Protein AF-A0A835H7A7-F1 (afdb_monomer)

Structure (mmCIF, N/CA/C/O backbone):
data_AF-A0A835H7A7-F1
#
_entry.id   AF-A0A835H7A7-F1
#
loop_
_atom_site.group_PDB
_atom_site.id
_atom_site.type_symbol
_atom_site.label_atom_id
_atom_site.label_alt_id
_atom_site.label_comp_id
_atom_site.label_asym_id
_atom_site.label_entity_id
_atom_site.label_seq_id
_atom_site.pdbx_PDB_ins_code
_atom_site.Cartn_x
_atom_site.Cartn_y
_atom_site.Cartn_z
_atom_site.occupancy
_atom_site.B_iso_or_equiv
_atom_site.auth_seq_id
_atom_site.auth_comp_id
_atom_site.auth_asym_id
_atom_site.auth_atom_id
_atom_site.pdbx_PDB_model_num
ATOM 1 N N . MET A 1 1 ? -94.568 -12.923 25.725 1.00 34.06 1 MET A N 1
ATOM 2 C CA . MET A 1 1 ? -93.934 -14.026 24.977 1.00 34.06 1 MET A CA 1
ATOM 3 C C . MET A 1 1 ? -93.063 -13.375 23.913 1.00 34.06 1 MET A C 1
ATOM 5 O O . MET A 1 1 ? -93.624 -12.630 23.126 1.00 34.06 1 MET A O 1
ATOM 9 N N . ALA A 1 2 ? -91.746 -13.618 23.990 1.00 35.38 2 ALA A N 1
ATOM 10 C CA . ALA A 1 2 ? -90.631 -13.080 23.183 1.00 35.38 2 ALA A CA 1
ATOM 11 C C . ALA A 1 2 ? -90.377 -11.556 23.321 1.00 35.38 2 ALA A C 1
ATOM 13 O O . ALA A 1 2 ? -91.257 -10.781 22.974 1.00 35.38 2 ALA A O 1
ATOM 14 N N . THR A 1 3 ? -89.333 -11.009 23.971 1.00 35.56 3 THR A N 1
ATOM 15 C CA . THR A 1 3 ? -87.850 -11.188 23.961 1.00 35.56 3 THR A CA 1
ATOM 16 C C . THR A 1 3 ? -87.174 -10.888 22.626 1.00 35.56 3 THR A C 1
ATOM 18 O O . THR A 1 3 ? -87.495 -11.550 21.647 1.00 35.56 3 THR A O 1
ATOM 21 N N . MET A 1 4 ? -86.239 -9.926 22.656 1.00 31.53 4 MET A N 1
ATOM 22 C CA . MET A 1 4 ? -84.965 -9.783 21.914 1.00 31.53 4 MET A CA 1
ATOM 23 C C . MET A 1 4 ? -84.511 -8.324 22.139 1.00 31.53 4 MET A C 1
ATOM 25 O O . MET A 1 4 ? -85.033 -7.418 21.498 1.00 31.53 4 MET A O 1
ATOM 29 N N . GLU A 1 5 ? -83.926 -7.995 23.293 1.00 35.41 5 GLU A N 1
ATOM 30 C CA . GLU A 1 5 ? -82.492 -8.097 23.654 1.00 35.41 5 GLU A CA 1
ATOM 31 C C . GLU A 1 5 ? -81.569 -7.271 22.747 1.00 35.41 5 GLU A C 1
ATOM 33 O O . GLU A 1 5 ? -81.420 -7.534 21.557 1.00 35.41 5 GLU A O 1
ATOM 38 N N . GLU A 1 6 ? -80.998 -6.240 23.375 1.00 35.31 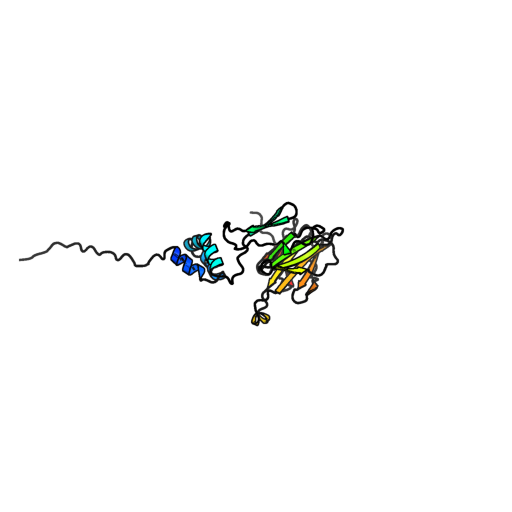6 GLU A N 1
ATOM 39 C CA . GLU A 1 6 ? -79.966 -5.334 22.887 1.00 35.31 6 GLU A CA 1
ATOM 40 C C . GLU A 1 6 ? -78.687 -6.118 22.560 1.00 35.31 6 GLU A C 1
ATOM 42 O O . GLU A 1 6 ? -78.160 -6.842 23.403 1.00 35.31 6 GLU A O 1
ATOM 47 N N . GLU A 1 7 ? -78.163 -5.956 21.343 1.00 32.59 7 GLU A N 1
ATOM 48 C CA . GLU A 1 7 ? -76.808 -6.397 21.012 1.00 32.59 7 GLU A CA 1
ATOM 49 C C . GLU A 1 7 ? -75.797 -5.501 21.738 1.00 32.59 7 GLU A C 1
ATOM 51 O O . GLU A 1 7 ? -75.520 -4.365 21.347 1.00 32.59 7 GLU A O 1
ATOM 56 N N . GLU A 1 8 ? -75.251 -6.037 22.825 1.00 31.84 8 GLU A N 1
ATOM 57 C CA . GLU A 1 8 ? -74.125 -5.476 23.554 1.00 31.84 8 GLU A CA 1
ATOM 58 C C . GLU A 1 8 ? -72.867 -5.528 22.670 1.00 31.84 8 GLU A C 1
ATOM 60 O O . GLU A 1 8 ? -72.390 -6.587 22.252 1.00 31.84 8 GLU A O 1
ATOM 65 N N . VAL A 1 9 ? -72.327 -4.349 22.357 1.00 33.59 9 VAL A N 1
ATOM 66 C CA . VAL A 1 9 ? -71.076 -4.180 21.616 1.00 33.59 9 VAL A CA 1
ATOM 67 C C . VAL A 1 9 ? -69.924 -4.696 22.477 1.00 33.59 9 VAL A C 1
ATOM 69 O O . VAL A 1 9 ? -69.386 -3.984 23.325 1.00 33.59 9 VAL A O 1
ATOM 72 N N . VAL A 1 10 ? -69.502 -5.934 22.231 1.00 35.16 10 VAL A N 1
ATOM 73 C CA . VAL A 1 10 ? -68.240 -6.452 22.760 1.00 35.16 10 VAL A CA 1
ATOM 74 C C . VAL A 1 10 ? -67.105 -5.745 22.023 1.00 35.16 10 VAL A C 1
ATOM 76 O O . VAL A 1 10 ? -66.758 -6.072 20.886 1.00 35.16 10 VAL A O 1
ATOM 79 N N . VAL A 1 11 ? -66.522 -4.742 22.679 1.00 35.12 11 VAL A N 1
ATOM 80 C CA . VAL A 1 11 ? -65.258 -4.131 22.269 1.00 35.12 11 VAL A CA 1
ATOM 81 C C . VAL A 1 11 ? -64.180 -5.204 22.378 1.00 35.12 11 VAL A C 1
ATOM 83 O O . VAL A 1 11 ? -63.608 -5.433 23.443 1.00 35.12 11 VAL A O 1
ATOM 86 N N . LEU A 1 12 ? -63.902 -5.878 21.263 1.00 34.88 12 LEU A N 1
ATOM 87 C CA . LEU A 1 12 ? -62.698 -6.680 21.117 1.00 34.88 12 LEU A CA 1
ATOM 88 C C . LEU A 1 12 ? -61.509 -5.723 21.210 1.00 34.88 12 LEU A C 1
ATOM 90 O O . LEU A 1 12 ? -61.187 -5.006 20.259 1.00 34.88 12 LEU A O 1
ATOM 94 N N . HIS A 1 13 ? -60.888 -5.693 22.390 1.00 38.09 13 HIS A N 1
ATOM 95 C CA . HIS A 1 13 ? -59.533 -5.198 22.579 1.00 38.09 13 HIS A CA 1
ATOM 96 C C . HIS A 1 13 ? -58.681 -5.890 21.512 1.00 38.09 13 HIS A C 1
ATOM 98 O O . HIS A 1 13 ? -58.440 -7.093 21.585 1.00 38.09 13 HIS A O 1
ATOM 104 N N . ARG A 1 14 ? -58.30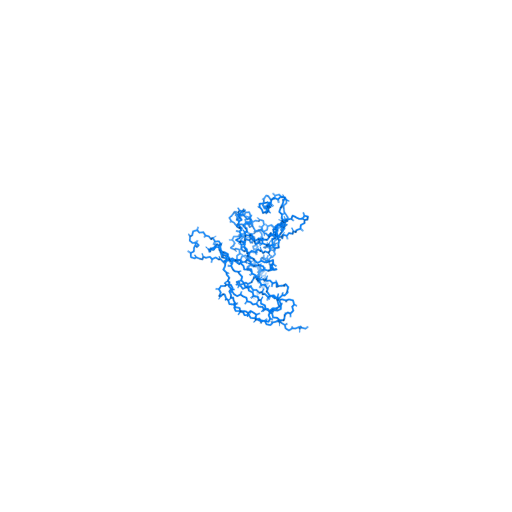0 -5.155 20.460 1.00 40.09 14 ARG A N 1
ATOM 105 C CA . ARG A 1 14 ? -57.263 -5.625 19.549 1.00 40.09 14 ARG A CA 1
ATOM 106 C C . ARG A 1 14 ? -56.021 -5.754 20.405 1.00 40.09 14 ARG A C 1
ATOM 108 O O . ARG A 1 14 ? -55.463 -4.733 20.799 1.00 40.09 14 ARG A O 1
ATOM 115 N N . ASP A 1 15 ? -55.641 -6.993 20.693 1.00 39.22 15 ASP A N 1
ATOM 116 C CA . ASP A 1 15 ? -54.300 -7.348 21.119 1.00 39.22 15 ASP A CA 1
ATOM 117 C C . ASP A 1 15 ? -53.326 -6.611 20.201 1.00 39.22 15 ASP A C 1
ATOM 119 O O . ASP A 1 15 ? -53.158 -6.940 19.024 1.00 39.22 15 ASP A O 1
ATOM 123 N N . THR A 1 16 ? -52.766 -5.521 20.721 1.00 44.31 16 THR A N 1
ATOM 124 C CA . THR A 1 16 ? -51.649 -4.811 20.120 1.00 44.31 16 THR A CA 1
ATOM 125 C C . THR A 1 16 ? -50.490 -5.784 20.095 1.00 44.31 16 THR A C 1
ATOM 127 O O . THR A 1 16 ? -49.819 -6.017 21.098 1.00 44.31 16 THR A O 1
ATOM 130 N N . ASP A 1 17 ? -50.360 -6.381 18.920 1.00 42.53 17 ASP A N 1
ATOM 131 C CA . ASP A 1 17 ? -49.329 -7.270 18.436 1.00 42.53 17 ASP A CA 1
ATOM 132 C C . ASP A 1 17 ? -47.980 -7.031 19.131 1.00 42.53 17 ASP A C 1
ATOM 134 O O . ASP A 1 17 ? -47.323 -5.995 18.982 1.00 42.53 17 ASP A O 1
ATOM 138 N N . LEU A 1 18 ? -47.584 -8.032 19.911 1.00 43.19 18 LEU A N 1
ATOM 139 C CA . LEU A 1 18 ? -46.332 -8.177 20.648 1.00 43.19 18 LEU A CA 1
ATOM 140 C C . LEU A 1 18 ? -45.114 -8.353 19.718 1.00 43.19 18 LEU A C 1
ATOM 142 O O . LEU A 1 18 ? -44.109 -8.946 20.115 1.00 43.19 18 LEU A O 1
ATOM 146 N N . THR A 1 19 ? -45.125 -7.783 18.508 1.00 47.25 19 THR A N 1
ATOM 147 C CA . THR A 1 19 ? -43.891 -7.500 17.764 1.00 47.25 19 THR A CA 1
ATOM 148 C C . THR A 1 19 ? -43.183 -6.334 18.441 1.00 47.25 19 THR A C 1
ATOM 150 O O . THR A 1 19 ? -43.191 -5.187 17.996 1.00 47.25 19 THR A O 1
ATOM 153 N N . GLN A 1 20 ? -42.618 -6.662 19.593 1.00 55.91 20 GLN A N 1
ATOM 154 C CA . GLN A 1 20 ? -41.793 -5.844 20.446 1.00 55.91 20 GLN A CA 1
ATOM 155 C C . GLN A 1 20 ? -40.730 -5.170 19.577 1.00 55.91 20 GLN A C 1
ATOM 157 O O . GLN A 1 20 ? -39.778 -5.806 19.122 1.00 55.91 20 GLN A O 1
ATOM 162 N N . PHE A 1 21 ? -40.922 -3.879 19.295 1.00 67.31 21 PHE A N 1
ATOM 163 C CA . PHE A 1 21 ? -39.909 -3.058 18.651 1.00 67.31 21 PHE A CA 1
ATOM 164 C C . PHE A 1 21 ? -38.665 -3.113 19.542 1.00 67.31 21 PHE A C 1
ATOM 166 O O . PHE A 1 21 ? -38.600 -2.450 20.575 1.00 67.31 21 PHE A O 1
ATOM 173 N N . ILE A 1 22 ? -37.681 -3.935 19.164 1.00 76.19 22 ILE A N 1
ATOM 174 C CA . ILE A 1 22 ? -36.356 -3.938 19.791 1.00 76.19 22 ILE A CA 1
ATOM 175 C C . ILE A 1 22 ? -35.881 -2.489 19.760 1.00 76.19 22 ILE A C 1
ATOM 177 O O . ILE A 1 22 ? -35.865 -1.901 18.680 1.00 76.19 22 ILE A O 1
ATOM 181 N N . CYS A 1 23 ? -35.557 -1.887 20.907 1.00 88.44 23 CYS A N 1
ATOM 182 C CA . CYS A 1 23 ? -35.111 -0.494 20.971 1.00 88.44 23 CYS A CA 1
ATOM 183 C C . CYS A 1 23 ? -33.716 -0.327 20.342 1.00 88.44 23 CYS A C 1
ATOM 185 O O . CYS A 1 23 ? -33.021 -1.308 20.060 1.00 88.44 23 CYS A O 1
ATOM 187 N N . ASP A 1 24 ? -33.298 0.913 20.087 1.00 89.69 24 ASP A N 1
ATOM 188 C CA . ASP A 1 24 ? -32.014 1.175 19.426 1.00 89.69 24 ASP A CA 1
ATOM 189 C C . ASP A 1 24 ? -30.820 0.666 20.243 1.00 89.69 24 ASP A C 1
ATOM 191 O O . ASP A 1 24 ? -29.894 0.114 19.660 1.00 89.69 24 ASP A O 1
ATOM 195 N N . GLU A 1 25 ? -30.862 0.725 21.577 1.00 88.50 25 GLU A N 1
ATOM 196 C CA . GLU A 1 25 ? -29.789 0.172 22.417 1.00 88.50 25 GLU A CA 1
ATOM 197 C C . GLU A 1 25 ? -29.626 -1.341 22.267 1.00 88.50 25 GLU A C 1
ATOM 199 O O . GLU A 1 25 ? -28.514 -1.829 22.060 1.00 88.50 25 GLU A O 1
ATOM 204 N N . LEU A 1 26 ? -30.733 -2.085 22.322 1.00 88.94 26 LEU A N 1
ATOM 205 C CA . LEU A 1 26 ? -30.712 -3.533 22.128 1.00 88.94 26 LEU A CA 1
ATOM 206 C C . LEU A 1 26 ? -30.293 -3.888 20.699 1.00 88.94 26 LEU A C 1
ATOM 208 O O . LEU A 1 26 ? -29.523 -4.822 20.490 1.00 88.94 26 LEU A O 1
ATOM 212 N N . THR A 1 27 ? -30.747 -3.106 19.717 1.00 90.94 27 THR A N 1
ATOM 213 C CA . THR A 1 27 ? -30.338 -3.267 18.318 1.00 90.94 27 THR A CA 1
ATOM 214 C C . THR A 1 27 ? -28.830 -3.066 18.168 1.00 90.94 27 THR A C 1
ATOM 216 O O . THR A 1 27 ? -28.167 -3.877 17.525 1.00 90.94 27 THR A O 1
ATOM 219 N N . MET A 1 28 ? -28.263 -2.039 18.807 1.00 90.06 28 MET A N 1
ATOM 220 C CA . MET A 1 28 ? -26.821 -1.799 18.811 1.00 90.06 28 MET A CA 1
ATOM 221 C C . MET A 1 28 ? -26.054 -2.956 19.464 1.00 90.06 28 MET A C 1
ATOM 223 O O . MET A 1 28 ? -25.085 -3.429 18.879 1.00 90.06 28 MET A O 1
ATOM 227 N N . GLU A 1 29 ? -26.492 -3.466 20.620 1.00 90.19 29 GLU A N 1
ATOM 228 C CA . GLU A 1 29 ? -25.848 -4.615 21.284 1.00 90.19 29 GLU A CA 1
ATOM 229 C C . GLU A 1 29 ? -25.844 -5.888 20.427 1.00 90.19 29 GLU A C 1
ATOM 231 O O . GLU A 1 29 ? -24.884 -6.662 20.479 1.00 90.19 29 GLU A O 1
ATOM 236 N N . ILE A 1 30 ? -26.895 -6.111 19.634 1.00 90.56 30 ILE A N 1
ATOM 237 C CA . ILE A 1 30 ? -26.954 -7.226 18.682 1.00 90.56 30 ILE A CA 1
ATOM 238 C C . ILE A 1 30 ? -25.959 -6.985 17.546 1.00 90.56 30 ILE A C 1
ATOM 240 O O . ILE A 1 30 ? -25.107 -7.833 17.287 1.00 90.56 30 ILE A O 1
ATOM 244 N N . LEU A 1 31 ? -26.036 -5.819 16.901 1.00 90.69 31 LEU A N 1
ATOM 245 C CA . LEU A 1 31 ? -25.201 -5.472 15.752 1.00 90.69 31 LEU A CA 1
ATOM 246 C C . LEU A 1 31 ? -23.702 -5.475 16.102 1.00 90.69 31 LEU A C 1
ATOM 248 O O . LEU A 1 31 ? -22.906 -5.989 15.325 1.00 90.69 31 LEU A O 1
ATOM 252 N N . ILE A 1 32 ? -23.309 -4.989 17.286 1.00 88.06 32 ILE A N 1
ATOM 253 C CA . ILE A 1 32 ? -21.909 -4.974 17.761 1.00 88.06 32 ILE A CA 1
ATOM 254 C C . ILE A 1 32 ? -21.308 -6.389 17.862 1.00 88.06 32 ILE A C 1
ATOM 256 O O . ILE A 1 32 ? -20.089 -6.550 17.791 1.00 88.06 32 ILE A O 1
ATOM 260 N N . LYS A 1 33 ? -22.139 -7.420 18.063 1.00 86.50 33 LYS A N 1
ATOM 261 C CA . LYS A 1 33 ? -21.692 -8.818 18.173 1.00 86.50 33 LYS A CA 1
ATOM 262 C C . LYS A 1 33 ? -21.545 -9.513 16.819 1.00 86.50 33 LYS A C 1
ATOM 264 O O . LYS A 1 33 ? -21.053 -10.639 16.784 1.00 86.50 33 LYS A O 1
ATOM 269 N N . LEU A 1 34 ? -21.990 -8.888 15.731 1.00 87.38 34 LEU A N 1
ATOM 270 C CA . LEU A 1 34 ? -21.892 -9.468 14.397 1.00 87.38 34 LEU A CA 1
ATOM 271 C C . LEU A 1 34 ? -20.459 -9.341 13.848 1.00 87.38 34 LEU A C 1
ATOM 273 O O . LEU A 1 34 ? -19.771 -8.365 14.156 1.00 87.38 34 LEU A O 1
ATOM 277 N N . PRO A 1 35 ? -20.007 -10.289 13.004 1.00 81.94 35 PRO A N 1
ATOM 278 C CA . PRO A 1 35 ? -18.791 -10.117 12.211 1.00 81.94 35 PRO A CA 1
ATOM 279 C C . PRO A 1 35 ? -18.850 -8.843 11.354 1.00 81.94 35 PRO A C 1
ATOM 281 O O . PRO A 1 35 ? -19.931 -8.436 10.914 1.00 81.94 35 PRO A O 1
ATOM 284 N N . MET A 1 36 ? -17.696 -8.223 11.087 1.00 78.38 36 MET A N 1
ATOM 285 C CA . MET A 1 36 ? -17.618 -6.954 10.346 1.00 78.38 36 MET A CA 1
ATOM 286 C C . MET A 1 36 ? -18.225 -7.055 8.943 1.00 78.38 36 MET A C 1
ATOM 288 O O . MET A 1 36 ? -18.882 -6.122 8.484 1.00 78.38 36 MET A O 1
ATOM 292 N N . GLU A 1 37 ? -18.063 -8.196 8.281 1.00 77.75 37 GLU A N 1
ATOM 293 C CA . GLU A 1 37 ? -18.603 -8.470 6.950 1.00 77.75 37 GLU A CA 1
ATOM 294 C C . GLU A 1 37 ? -20.139 -8.424 6.969 1.00 77.75 37 GLU A C 1
ATOM 296 O O . GLU A 1 37 ? -20.773 -7.764 6.142 1.00 77.75 37 GLU A O 1
ATOM 301 N N . VAL A 1 38 ? -20.746 -9.052 7.981 1.00 87.69 38 VAL A N 1
ATOM 302 C CA . VAL A 1 38 ? -22.203 -9.066 8.185 1.00 87.69 38 VAL A CA 1
ATOM 303 C C . VAL A 1 38 ? -22.709 -7.679 8.576 1.00 87.69 38 VAL A C 1
ATOM 305 O O . VAL A 1 38 ? -23.774 -7.250 8.124 1.00 87.69 38 VAL A O 1
ATOM 308 N N . LEU A 1 39 ? -21.940 -6.945 9.380 1.00 87.12 39 LEU A N 1
ATOM 309 C CA . LEU A 1 39 ? -22.256 -5.577 9.774 1.00 87.12 39 LEU A CA 1
ATOM 310 C C . LEU A 1 39 ? -22.316 -4.640 8.555 1.00 87.12 39 LEU A C 1
ATOM 312 O O . LEU A 1 39 ? -23.251 -3.847 8.435 1.00 87.12 39 LEU A O 1
ATOM 316 N N . ILE A 1 40 ? -21.368 -4.759 7.619 1.00 84.25 40 ILE A N 1
ATOM 317 C CA . ILE A 1 40 ? -21.353 -3.974 6.374 1.00 84.25 40 ILE A CA 1
ATOM 318 C C . ILE A 1 40 ? -22.607 -4.268 5.542 1.00 84.25 40 ILE A C 1
ATOM 320 O O . ILE A 1 40 ? -23.287 -3.332 5.118 1.00 84.25 40 ILE A O 1
ATOM 324 N N . ILE A 1 41 ? -22.964 -5.545 5.374 1.00 91.00 41 ILE A N 1
ATOM 325 C CA . ILE A 1 41 ? -24.180 -5.951 4.648 1.00 91.00 41 ILE A CA 1
ATOM 326 C C . ILE A 1 41 ? -25.442 -5.438 5.360 1.00 91.00 41 ILE A C 1
ATOM 328 O O . ILE A 1 41 ? -26.380 -4.972 4.710 1.00 91.00 41 ILE A O 1
ATOM 332 N N . SER A 1 42 ? -25.450 -5.434 6.696 1.00 90.56 42 SER A N 1
ATOM 333 C CA . SER A 1 42 ? -26.578 -4.958 7.510 1.00 90.56 42 SER A CA 1
ATOM 334 C C . SER A 1 42 ? -26.937 -3.491 7.229 1.00 90.56 42 SER A C 1
ATOM 336 O O . SER A 1 42 ? -28.111 -3.117 7.296 1.00 90.56 42 SER A O 1
ATOM 338 N N . LYS A 1 43 ? -25.958 -2.664 6.829 1.00 87.69 43 LYS A N 1
ATOM 339 C CA . LYS A 1 43 ? -26.188 -1.269 6.400 1.00 87.69 43 LYS A CA 1
ATOM 340 C C . LYS A 1 43 ? -26.994 -1.162 5.104 1.00 87.69 43 LYS A C 1
ATOM 342 O O . LYS A 1 43 ? -27.615 -0.129 4.858 1.00 87.69 43 LYS A O 1
ATOM 347 N N . CYS A 1 44 ? -26.959 -2.183 4.256 1.00 90.94 44 CYS A N 1
ATOM 348 C CA . CYS A 1 44 ? -27.630 -2.172 2.958 1.00 90.94 44 CYS A CA 1
ATOM 349 C C . CYS A 1 44 ? -29.082 -2.655 3.047 1.00 90.94 44 CYS A C 1
ATOM 351 O O . CYS A 1 44 ? -29.905 -2.247 2.233 1.00 90.94 44 CYS A O 1
ATOM 353 N N . VAL A 1 45 ? -29.409 -3.486 4.040 1.00 92.31 45 VAL A N 1
ATOM 354 C CA . VAL A 1 45 ? -30.727 -4.141 4.145 1.00 92.31 45 VAL A CA 1
ATOM 355 C C . VAL A 1 45 ? -31.731 -3.388 5.023 1.00 92.31 45 VAL A C 1
ATOM 357 O O . VAL A 1 45 ? -32.929 -3.628 4.924 1.00 92.31 45 VAL A O 1
ATOM 360 N N . SER A 1 46 ? -31.278 -2.466 5.879 1.00 91.31 46 SER A N 1
ATOM 361 C CA . SER A 1 46 ? -32.153 -1.713 6.785 1.00 91.31 46 SER A CA 1
ATOM 362 C C . SER A 1 46 ? -31.681 -0.274 6.956 1.00 91.31 46 SER A C 1
ATOM 364 O O . SER A 1 46 ? -30.546 -0.025 7.360 1.00 91.31 46 SER A O 1
ATOM 366 N N . LYS A 1 47 ? -32.579 0.693 6.717 1.00 90.75 47 LYS A N 1
ATOM 367 C CA . LYS A 1 47 ? -32.309 2.120 6.980 1.00 90.75 47 LYS A CA 1
ATOM 368 C C . LYS A 1 47 ? -31.993 2.361 8.455 1.00 90.75 47 LYS A C 1
ATOM 370 O O . LYS A 1 47 ? -31.072 3.106 8.763 1.00 90.75 47 LYS A O 1
ATOM 375 N N . ARG A 1 48 ? -32.717 1.681 9.351 1.00 92.00 48 ARG A N 1
ATOM 376 C CA . ARG A 1 48 ? -32.507 1.774 10.798 1.00 92.00 48 ARG A CA 1
ATOM 377 C C . ARG A 1 48 ? -31.124 1.262 11.191 1.00 92.00 48 ARG A C 1
ATOM 379 O O . ARG A 1 48 ? -30.403 1.956 11.896 1.00 92.00 48 ARG A O 1
ATOM 386 N N . PHE A 1 49 ? -30.717 0.097 10.682 1.00 92.06 49 PHE A N 1
ATOM 387 C CA . PHE A 1 49 ? -29.373 -0.428 10.942 1.00 92.06 49 PHE A CA 1
ATOM 388 C C . PHE A 1 49 ? -28.302 0.453 10.315 1.00 92.06 49 PHE A C 1
ATOM 390 O O . PHE A 1 49 ? -27.297 0.721 10.955 1.00 92.06 49 PHE A O 1
ATOM 397 N N . ARG A 1 50 ? -28.520 0.974 9.103 1.00 91.44 50 ARG A N 1
ATOM 398 C CA . ARG A 1 50 ? -27.599 1.927 8.481 1.00 91.44 50 ARG A CA 1
ATOM 399 C C . ARG A 1 50 ? -27.365 3.151 9.358 1.00 91.44 50 ARG A C 1
ATOM 401 O O . ARG A 1 50 ? -26.210 3.519 9.530 1.00 91.44 50 ARG A O 1
ATOM 408 N N . CYS A 1 51 ? -28.429 3.754 9.890 1.00 90.69 51 CYS A N 1
ATOM 409 C CA . CYS A 1 51 ? -28.329 4.882 10.813 1.00 90.69 51 CYS A CA 1
ATOM 410 C C . CYS A 1 51 ? -27.533 4.487 12.060 1.00 90.69 51 CYS A C 1
ATOM 412 O O . CYS A 1 51 ? -26.494 5.083 12.306 1.00 90.69 51 CYS A O 1
ATOM 414 N N . LEU A 1 52 ? -27.939 3.422 12.761 1.00 90.44 52 LEU A N 1
ATOM 415 C CA . LEU A 1 52 ? -27.273 2.978 13.992 1.00 90.44 52 LEU A CA 1
ATOM 416 C C . LEU A 1 52 ? -25.802 2.600 13.787 1.00 90.44 52 LEU A C 1
ATOM 418 O O . LEU A 1 52 ? -24.963 2.961 14.595 1.00 90.44 52 LEU A O 1
ATOM 422 N N . ILE A 1 53 ? -25.462 1.900 12.706 1.00 87.31 53 ILE A N 1
ATOM 423 C CA . ILE A 1 53 ? -24.081 1.478 12.419 1.00 87.31 53 ILE A CA 1
ATOM 424 C C . ILE A 1 53 ? -23.204 2.673 12.025 1.00 87.31 53 ILE A C 1
ATOM 426 O O . ILE A 1 53 ? -21.992 2.650 12.227 1.00 87.31 53 ILE A O 1
ATOM 430 N N . SER A 1 54 ? -23.800 3.702 11.423 1.00 82.38 54 SER A N 1
ATOM 431 C CA . SER A 1 54 ? -23.104 4.940 11.076 1.00 82.38 54 SER A CA 1
ATOM 432 C C . SER A 1 54 ? -22.951 5.904 12.259 1.00 82.38 54 SER A C 1
ATOM 434 O O . SER A 1 54 ? -22.200 6.867 12.122 1.00 82.38 54 SER A O 1
ATOM 436 N N . GLU A 1 55 ? -23.619 5.667 13.392 1.00 83.12 55 GLU A N 1
ATOM 437 C CA . GLU A 1 55 ? -23.474 6.493 14.592 1.00 83.12 55 GLU A CA 1
ATOM 438 C C . GLU A 1 55 ? -22.079 6.359 15.213 1.00 83.12 55 GLU A C 1
ATOM 440 O O . GLU A 1 55 ? -21.516 5.267 15.356 1.00 83.12 55 GLU A O 1
ATOM 445 N N . GLN A 1 56 ? -21.538 7.488 15.670 1.00 72.62 56 GLN A N 1
ATOM 446 C CA . GLN A 1 56 ? -20.211 7.548 16.287 1.00 72.62 56 GLN A CA 1
ATOM 447 C C . GLN A 1 56 ? -20.133 6.701 17.568 1.00 72.62 56 GLN A C 1
ATOM 449 O O . GLN A 1 56 ? -19.121 6.053 17.854 1.00 72.62 56 GLN A O 1
ATOM 454 N N . THR A 1 57 ? -21.224 6.677 18.334 1.00 80.81 57 THR A N 1
ATOM 455 C CA . THR A 1 57 ? -21.355 5.899 19.573 1.00 80.81 57 THR A CA 1
ATOM 456 C C . THR A 1 57 ? -21.282 4.396 19.309 1.00 80.81 57 THR A C 1
ATOM 458 O O . THR A 1 57 ? -20.629 3.670 20.060 1.00 80.81 57 THR A O 1
ATOM 461 N N . PHE A 1 58 ? -21.881 3.927 18.213 1.00 84.62 58 PHE A N 1
ATOM 462 C CA . PHE A 1 58 ? -21.830 2.532 17.798 1.00 84.62 58 PHE A CA 1
ATOM 463 C C . PHE A 1 58 ? -20.399 2.100 17.465 1.00 84.62 58 PHE A C 1
ATOM 465 O O . PHE A 1 58 ? -19.909 1.107 18.006 1.00 84.62 58 PHE A O 1
ATOM 472 N N . LEU A 1 59 ? -19.699 2.881 16.636 1.00 75.19 59 LEU A N 1
ATOM 473 C CA . LEU A 1 59 ? -18.315 2.599 16.241 1.00 75.19 59 LEU A CA 1
ATOM 474 C C . LEU A 1 59 ? -17.373 2.580 17.452 1.00 75.19 59 LEU A C 1
ATOM 476 O O . LEU A 1 59 ? -16.556 1.666 17.585 1.00 75.19 59 LEU A O 1
ATOM 480 N N . SER A 1 60 ? -17.543 3.521 18.387 1.00 74.25 60 SER A N 1
ATOM 481 C CA . SER A 1 60 ? -16.797 3.540 19.652 1.00 74.25 60 SER A CA 1
ATOM 482 C C . SER A 1 60 ? -17.008 2.257 20.470 1.00 74.25 60 SER A C 1
ATOM 484 O O . SER A 1 60 ? -16.041 1.667 20.967 1.00 74.25 60 SER A O 1
ATOM 486 N N . ARG A 1 61 ? -18.249 1.757 20.558 1.00 80.00 61 ARG A N 1
ATOM 487 C CA . ARG A 1 61 ? -18.556 0.499 21.257 1.00 80.00 61 ARG A CA 1
ATOM 488 C C . ARG A 1 61 ? -17.959 -0.723 20.553 1.00 80.00 61 ARG A C 1
ATOM 490 O O . ARG A 1 61 ? -17.432 -1.599 21.239 1.00 80.00 61 ARG A O 1
ATOM 497 N N . VAL A 1 62 ? -17.981 -0.777 19.216 1.00 78.31 62 VAL A N 1
ATOM 498 C CA . VAL A 1 62 ? -17.344 -1.861 18.438 1.00 78.31 62 VAL A CA 1
ATOM 499 C C . VAL A 1 62 ? -15.844 -1.928 18.727 1.00 78.31 62 VAL A C 1
ATOM 501 O O . VAL A 1 62 ? -15.341 -3.009 19.036 1.00 78.31 62 VAL A O 1
ATOM 504 N N . VAL A 1 63 ? -15.144 -0.790 18.683 1.00 70.94 63 VAL A N 1
ATOM 505 C CA . VAL A 1 63 ? -13.696 -0.715 18.952 1.00 70.94 63 VAL A CA 1
ATOM 506 C C . VAL A 1 63 ? -13.383 -1.092 20.403 1.00 70.94 63 VAL A C 1
ATOM 508 O O . VAL A 1 63 ? -12.500 -1.908 20.655 1.00 70.94 63 VAL A O 1
ATOM 511 N N . THR A 1 64 ? -14.141 -0.558 21.365 1.00 71.62 64 THR A N 1
ATOM 512 C CA . THR A 1 64 ? -13.908 -0.807 22.800 1.00 71.62 64 THR A CA 1
ATOM 513 C C . THR A 1 64 ? -14.140 -2.270 23.181 1.00 71.62 64 THR A C 1
ATOM 515 O O . THR A 1 64 ? -13.384 -2.848 23.967 1.00 71.62 64 THR A O 1
ATOM 518 N N . ARG A 1 65 ? -15.187 -2.890 22.622 1.00 72.00 65 ARG A N 1
ATOM 519 C CA . ARG A 1 65 ? -15.526 -4.294 22.881 1.00 72.00 65 ARG A CA 1
ATOM 520 C C . ARG A 1 65 ? -14.512 -5.235 22.245 1.00 72.00 65 ARG A C 1
ATOM 522 O O . ARG A 1 65 ? -14.091 -6.212 22.865 1.00 72.00 65 ARG A O 1
ATOM 529 N N . ASN A 1 66 ? -14.105 -4.937 21.019 1.00 64.81 66 ASN A N 1
ATOM 530 C CA . ASN A 1 66 ? -13.182 -5.766 20.271 1.00 64.81 66 ASN A CA 1
ATOM 531 C C . ASN A 1 66 ? -11.750 -5.263 20.442 1.00 64.81 66 ASN A C 1
ATOM 533 O O . ASN A 1 66 ? -11.117 -4.836 19.486 1.00 64.81 66 ASN A O 1
ATOM 537 N N . LYS A 1 67 ? -11.189 -5.425 21.647 1.00 58.56 67 LYS A N 1
ATOM 538 C CA . LYS A 1 67 ? -9.767 -5.128 21.929 1.00 58.56 67 LYS A CA 1
ATOM 539 C C . LYS A 1 67 ? -8.775 -5.894 21.036 1.00 58.56 67 LYS A C 1
ATOM 541 O O . LYS A 1 67 ? -7.592 -5.579 21.029 1.00 58.56 67 LYS A O 1
ATOM 546 N N . LYS A 1 68 ? -9.248 -6.937 20.341 1.00 53.69 68 LYS A N 1
ATOM 547 C CA . LYS A 1 68 ? -8.491 -7.729 19.361 1.00 53.69 68 LYS A CA 1
ATOM 548 C C . LYS A 1 68 ? -8.629 -7.226 17.926 1.00 53.69 68 LYS A C 1
ATOM 550 O O . LYS A 1 68 ? -7.804 -7.603 17.101 1.00 53.69 68 LYS A O 1
ATOM 555 N N . LEU A 1 69 ? -9.674 -6.455 17.606 1.00 52.12 69 LEU A N 1
ATOM 556 C CA . LEU A 1 69 ? -9.734 -5.816 16.298 1.00 52.12 69 LEU A CA 1
ATOM 557 C C . LEU A 1 69 ? -8.611 -4.785 16.280 1.00 52.12 69 LEU A C 1
ATOM 559 O O . LEU A 1 69 ? -8.525 -3.995 17.228 1.00 52.12 69 LEU A O 1
ATOM 563 N N . PRO A 1 70 ? -7.759 -4.778 15.237 1.00 54.09 70 PRO A N 1
ATOM 564 C CA . PRO A 1 70 ? -6.936 -3.626 14.975 1.00 54.09 70 PRO A CA 1
ATOM 565 C C . PRO A 1 70 ? -7.906 -2.452 14.977 1.00 54.09 70 PRO A C 1
ATOM 567 O O . PRO A 1 70 ? -8.911 -2.496 14.257 1.00 54.09 70 PRO A O 1
ATOM 570 N N . PRO A 1 71 ? -7.710 -1.471 15.852 1.00 56.09 71 PRO A N 1
ATOM 571 C CA . PRO A 1 71 ? -8.535 -0.295 15.836 1.00 56.09 71 PRO A CA 1
ATOM 572 C C . PRO A 1 71 ? -8.652 0.211 14.415 1.00 56.09 71 PRO A C 1
ATOM 574 O O . PRO A 1 71 ? -7.644 0.364 13.728 1.00 56.09 71 PRO A O 1
ATOM 577 N N . LEU A 1 72 ? -9.892 0.388 13.971 1.00 55.47 72 LEU A N 1
ATOM 578 C CA . LEU A 1 72 ? -10.184 0.881 12.640 1.00 55.47 72 LEU A CA 1
ATOM 579 C C . LEU A 1 72 ? -9.486 2.234 12.516 1.00 55.47 72 LEU A C 1
ATOM 581 O O . LEU A 1 72 ? -9.938 3.226 13.083 1.00 55.47 72 LEU A O 1
ATOM 585 N N . ILE A 1 73 ? -8.348 2.269 11.825 1.00 58.12 73 ILE A N 1
ATOM 586 C CA . ILE A 1 73 ? -7.672 3.509 11.458 1.00 58.12 73 ILE A CA 1
ATOM 587 C C . ILE A 1 73 ? -8.495 4.076 10.302 1.00 58.12 73 ILE A C 1
ATOM 589 O O . ILE A 1 73 ? -8.133 3.980 9.133 1.00 58.12 73 ILE A O 1
ATOM 593 N N . THR A 1 74 ? -9.672 4.598 10.635 1.00 65.69 74 THR A N 1
ATOM 594 C CA . THR A 1 74 ? -10.512 5.327 9.695 1.00 65.69 74 THR A CA 1
ATOM 595 C C . THR A 1 74 ? -10.093 6.776 9.787 1.00 65.69 74 THR A C 1
ATOM 597 O O . THR A 1 74 ? -10.297 7.437 10.803 1.00 65.69 74 THR A O 1
ATOM 600 N N . GLY A 1 75 ? -9.456 7.260 8.736 1.00 72.31 75 GLY A N 1
ATOM 601 C CA . GLY A 1 75 ? -8.937 8.609 8.681 1.00 72.31 75 GLY A CA 1
ATOM 602 C C . GLY A 1 75 ? -8.294 8.880 7.339 1.00 72.31 75 GLY A C 1
ATOM 603 O O . GLY A 1 75 ? -8.316 8.040 6.439 1.00 72.31 75 GLY A O 1
ATOM 604 N N . PHE A 1 76 ? -7.704 10.056 7.216 1.00 74.25 76 PHE A N 1
ATOM 605 C CA . PHE A 1 76 ? -6.954 10.429 6.031 1.00 74.25 76 PHE A CA 1
ATOM 606 C C . PHE A 1 76 ? -5.566 10.915 6.422 1.00 74.25 76 PHE A C 1
ATOM 608 O O . PHE A 1 76 ? -5.362 11.583 7.440 1.00 74.25 76 PHE A O 1
ATOM 615 N N . PHE A 1 77 ? -4.599 10.564 5.583 1.00 76.38 77 PHE A N 1
ATOM 616 C CA . PHE A 1 77 ? -3.276 11.150 5.649 1.00 76.38 77 PHE A CA 1
ATOM 617 C C . PHE A 1 77 ? -3.293 12.460 4.882 1.00 76.38 77 PHE A C 1
ATOM 619 O O . PHE A 1 77 ? -3.788 12.529 3.758 1.00 76.38 77 PHE A O 1
ATOM 626 N N . HIS A 1 78 ? -2.736 13.498 5.485 1.00 74.44 78 HIS A N 1
ATOM 627 C CA . HIS A 1 78 ? -2.499 14.749 4.792 1.00 74.44 78 HIS A CA 1
ATOM 628 C C . HIS A 1 78 ? -1.109 15.260 5.117 1.00 74.44 78 HIS A C 1
ATOM 630 O O . HIS A 1 78 ? -0.498 14.933 6.138 1.00 74.44 78 HIS A O 1
ATOM 636 N N . TYR A 1 79 ? -0.602 16.070 4.206 1.00 71.25 79 TYR A N 1
ATOM 637 C CA . TYR A 1 79 ? 0.759 16.538 4.257 1.00 71.25 79 TYR A CA 1
ATOM 638 C C . TYR A 1 79 ? 0.768 18.039 4.530 1.00 71.25 79 TYR A C 1
ATOM 640 O O . TYR A 1 79 ? 0.175 18.802 3.773 1.00 71.25 79 TYR A O 1
ATOM 648 N N . ASN A 1 80 ? 1.404 18.458 5.625 1.00 69.00 80 ASN A N 1
ATOM 649 C CA . ASN A 1 80 ? 1.555 19.873 5.971 1.00 69.00 80 ASN A CA 1
ATOM 650 C C . ASN A 1 80 ? 2.976 20.142 6.487 1.00 69.00 80 ASN A C 1
ATOM 652 O O . ASN A 1 80 ? 3.495 19.341 7.260 1.00 69.00 80 ASN A O 1
ATOM 656 N N . ASP A 1 81 ? 3.615 21.233 6.060 1.00 68.31 81 ASP A N 1
ATOM 657 C CA . ASP A 1 81 ? 4.948 21.670 6.524 1.00 68.31 81 ASP A CA 1
ATOM 658 C C . ASP A 1 81 ? 6.024 20.575 6.550 1.00 68.31 81 ASP A C 1
ATOM 660 O O . ASP A 1 81 ? 6.810 20.426 7.488 1.00 68.31 81 ASP A O 1
ATOM 664 N N . ARG A 1 82 ? 6.050 19.768 5.492 1.00 66.44 82 ARG A N 1
ATOM 665 C CA . ARG A 1 82 ? 6.927 18.602 5.346 1.00 66.44 82 ARG A CA 1
ATOM 666 C C . ARG A 1 82 ? 6.714 17.465 6.359 1.00 66.44 82 ARG A C 1
ATOM 668 O O . ARG A 1 82 ? 7.592 16.624 6.558 1.00 66.44 82 ARG A O 1
ATOM 675 N N . LYS A 1 83 ? 5.556 17.441 7.013 1.00 67.69 83 LYS A N 1
ATOM 676 C CA . LYS A 1 83 ? 5.156 16.419 7.977 1.00 67.69 83 LYS A CA 1
ATOM 677 C C . LYS A 1 83 ? 3.939 15.672 7.453 1.00 67.69 83 LYS A C 1
ATOM 679 O O . LYS A 1 83 ? 2.930 16.268 7.079 1.00 67.69 83 LYS A O 1
ATOM 684 N N . LEU A 1 84 ? 4.047 14.349 7.475 1.00 73.69 84 LEU A N 1
ATOM 685 C CA . LEU A 1 84 ? 2.914 13.455 7.313 1.00 73.69 84 LEU A CA 1
ATOM 686 C C . LEU A 1 84 ? 2.082 13.493 8.598 1.00 73.69 84 LEU A C 1
ATOM 688 O O . LEU A 1 84 ? 2.595 13.186 9.679 1.00 73.69 84 LEU A O 1
ATOM 692 N N . ASN A 1 85 ? 0.821 13.883 8.465 1.00 72.81 85 ASN A N 1
ATOM 693 C CA . ASN A 1 85 ? -0.149 13.924 9.548 1.00 72.81 85 ASN A CA 1
ATOM 694 C C . ASN A 1 85 ? -1.268 12.927 9.255 1.00 72.81 85 ASN A C 1
ATOM 696 O O . ASN A 1 85 ? -1.638 12.711 8.099 1.00 72.81 85 ASN A O 1
ATOM 700 N N . PHE A 1 86 ? -1.808 12.331 10.311 1.00 75.69 86 PHE A N 1
ATOM 701 C CA . PHE A 1 86 ? -2.981 11.476 10.239 1.00 75.69 86 PHE A CA 1
ATOM 702 C C . PHE A 1 86 ? -4.128 12.162 10.967 1.00 75.69 86 PHE A C 1
ATOM 704 O O . PHE A 1 86 ? -4.005 12.488 12.149 1.00 75.69 86 PHE A O 1
ATOM 711 N N . HIS A 1 87 ? -5.230 12.367 10.259 1.00 72.69 87 HIS A N 1
ATOM 712 C CA . HIS A 1 87 ? -6.461 12.862 10.843 1.00 72.69 87 HIS A CA 1
ATOM 713 C C . HIS A 1 87 ? -7.441 11.699 10.974 1.00 72.69 87 HIS A C 1
ATOM 715 O O . HIS A 1 87 ? -7.886 11.138 9.971 1.00 72.69 87 HIS A O 1
ATOM 721 N N . THR A 1 88 ? -7.783 11.344 12.210 1.00 70.19 88 THR A N 1
ATOM 722 C CA . THR A 1 88 ? -8.802 10.328 12.492 1.00 70.19 88 THR A CA 1
ATOM 723 C C . THR A 1 88 ? -10.195 10.868 12.168 1.00 70.19 88 THR A C 1
ATOM 725 O O . THR A 1 88 ? -10.492 12.038 12.397 1.00 70.19 88 THR A O 1
ATOM 728 N N . CYS A 1 89 ? -11.072 10.028 11.626 1.00 65.12 89 CYS A N 1
ATOM 729 C CA . CYS A 1 89 ? -12.487 10.359 11.447 1.00 65.12 89 CYS A CA 1
ATOM 730 C C . CYS A 1 89 ? -13.276 10.297 12.765 1.00 65.12 89 CYS A C 1
ATOM 732 O O . CYS A 1 89 ? -14.475 10.563 12.753 1.00 65.12 89 CYS A O 1
ATOM 734 N N . PHE A 1 90 ? -12.629 9.946 13.880 1.00 63.34 90 PHE A N 1
ATOM 735 C CA . PHE A 1 90 ? -13.254 9.827 15.190 1.00 63.34 90 PHE A CA 1
ATOM 736 C C . PHE A 1 90 ? -12.891 11.022 16.081 1.00 63.34 90 PHE A C 1
ATOM 738 O O . PHE A 1 90 ? -11.757 11.104 16.556 1.00 63.34 90 PHE A O 1
ATOM 745 N N . PRO A 1 91 ? -13.833 11.948 16.323 1.00 47.91 91 PRO A N 1
ATOM 746 C CA . PRO A 1 91 ? -13.638 13.055 17.239 1.00 47.91 91 PRO A CA 1
ATOM 747 C C . PRO A 1 91 ? -13.956 12.567 18.653 1.00 47.91 91 PRO A C 1
ATOM 749 O O . PRO A 1 91 ? -15.111 12.554 19.051 1.00 47.91 91 PRO A O 1
ATOM 752 N N . ASN A 1 92 ? -12.960 12.113 19.404 1.00 50.09 92 ASN A N 1
ATOM 753 C CA . ASN A 1 92 ? -13.048 12.129 20.863 1.00 50.09 92 ASN A CA 1
ATOM 754 C C . ASN A 1 92 ? -11.648 12.360 21.429 1.00 50.09 92 ASN A C 1
ATOM 756 O O . ASN A 1 92 ? -10.767 11.518 21.275 1.00 50.09 92 ASN A O 1
ATOM 760 N N . ASP A 1 93 ? -11.479 13.510 22.084 1.00 48.12 93 ASP A N 1
ATOM 761 C CA . ASP A 1 93 ? -10.237 13.942 22.738 1.00 48.12 93 ASP A CA 1
ATOM 762 C C . ASP A 1 93 ? -9.833 13.047 23.926 1.00 48.12 93 ASP A C 1
ATOM 764 O O . ASP A 1 93 ? -8.667 13.032 24.306 1.00 48.12 93 ASP A O 1
ATOM 768 N N . ASP A 1 94 ? -10.771 12.268 24.478 1.00 46.00 94 ASP A N 1
ATOM 769 C CA . ASP A 1 94 ? -10.582 11.514 25.729 1.00 46.00 94 ASP A CA 1
ATOM 770 C C . ASP A 1 94 ? -10.350 10.012 25.556 1.00 46.00 94 ASP A C 1
ATOM 772 O O . ASP A 1 94 ? -10.116 9.290 26.527 1.00 46.00 94 ASP A O 1
ATOM 776 N N . THR A 1 95 ? -10.398 9.500 24.328 1.00 47.94 95 THR A N 1
ATOM 777 C CA . THR A 1 95 ? -9.947 8.134 24.100 1.00 47.94 95 THR A CA 1
ATOM 778 C C . THR A 1 95 ? -8.497 8.169 23.649 1.00 47.94 95 THR A C 1
ATOM 780 O O . THR A 1 95 ? -8.216 8.484 22.497 1.00 47.94 95 THR A O 1
ATOM 783 N N . ASP A 1 96 ? -7.597 7.670 24.503 1.00 47.09 96 ASP A N 1
ATOM 784 C CA . ASP A 1 96 ? -6.268 7.138 24.132 1.00 47.09 96 ASP A CA 1
ATOM 785 C C . ASP A 1 96 ? -6.326 6.112 22.975 1.00 47.09 96 ASP A C 1
ATOM 787 O O . ASP A 1 96 ? -5.302 5.610 22.502 1.00 47.09 96 ASP A O 1
ATOM 791 N N . ALA A 1 97 ? -7.532 5.796 22.492 1.00 45.31 97 ALA A N 1
ATOM 792 C CA . ALA A 1 97 ? -7.801 5.192 21.211 1.00 45.31 97 ALA A CA 1
ATOM 793 C C . ALA A 1 97 ? -7.225 6.040 20.053 1.00 45.31 97 ALA A C 1
ATOM 795 O O . ALA A 1 97 ? -7.918 6.745 19.326 1.00 45.31 97 ALA A O 1
ATOM 796 N N . LEU A 1 98 ? -5.933 5.815 19.824 1.00 52.78 98 LEU A N 1
ATOM 797 C CA . LEU A 1 98 ? -5.282 5.813 18.518 1.00 52.78 98 LEU A CA 1
ATOM 798 C C . LEU A 1 98 ? -5.015 7.160 17.885 1.00 52.78 98 LEU A C 1
ATOM 800 O O . LEU A 1 98 ? -5.409 7.459 16.757 1.00 52.78 98 LEU A O 1
ATOM 804 N N . LYS A 1 99 ? -4.085 7.865 18.518 1.00 54.00 99 LYS A N 1
ATOM 805 C CA . LYS A 1 99 ? -3.064 8.538 17.720 1.00 54.00 99 LYS A CA 1
ATOM 806 C C . LYS A 1 99 ? -2.309 7.462 16.936 1.00 54.00 99 LYS A C 1
ATOM 808 O O . LYS A 1 99 ? -1.469 6.758 17.495 1.00 54.00 99 LYS A O 1
ATOM 813 N N . CYS A 1 100 ? -2.627 7.312 15.649 1.00 57.00 100 CYS A N 1
ATOM 814 C CA . CYS A 1 100 ? -1.761 6.616 14.702 1.00 57.00 10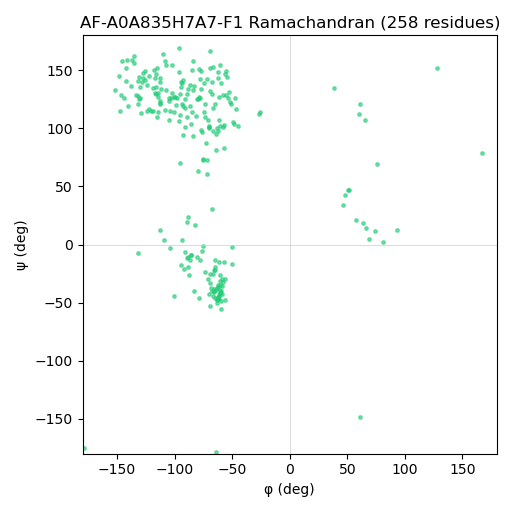0 CYS A CA 1
ATOM 815 C C . CYS A 1 100 ? -0.468 7.433 14.590 1.00 57.00 100 CYS A C 1
ATOM 817 O O . CYS A 1 100 ? -0.317 8.292 13.721 1.00 57.00 100 CYS A O 1
ATOM 819 N N . ASP A 1 101 ? 0.432 7.236 15.550 1.00 63.12 101 ASP A N 1
ATOM 820 C CA . ASP A 1 101 ? 1.697 7.939 15.591 1.00 63.12 101 ASP A CA 1
ATOM 821 C C . ASP A 1 101 ? 2.637 7.326 14.557 1.00 63.12 101 ASP A C 1
ATOM 823 O O . ASP A 1 101 ? 3.288 6.315 14.807 1.00 63.12 101 ASP A O 1
ATOM 827 N N . LEU A 1 102 ? 2.697 7.957 13.387 1.00 67.12 102 LEU A N 1
ATOM 828 C CA . LEU A 1 102 ? 3.639 7.628 12.321 1.00 67.12 102 LEU A CA 1
ATOM 829 C C . LEU A 1 102 ? 5.024 8.257 12.539 1.00 67.12 102 LEU A C 1
ATOM 831 O O . LEU A 1 102 ? 5.820 8.341 11.603 1.00 67.12 102 LEU A O 1
ATOM 835 N N . SER A 1 103 ? 5.347 8.715 13.755 1.00 67.75 103 SER A N 1
ATOM 836 C CA . SER A 1 103 ? 6.690 9.210 14.073 1.00 67.75 103 SER A CA 1
ATOM 837 C C . SER A 1 103 ? 7.780 8.176 13.783 1.00 67.75 103 SER A C 1
ATOM 839 O O . SER A 1 103 ? 8.869 8.570 13.382 1.00 67.75 103 SER A O 1
ATOM 841 N N . PHE A 1 104 ? 7.480 6.876 13.876 1.00 71.69 104 PHE A N 1
ATOM 842 C CA . PHE A 1 104 ? 8.417 5.799 13.537 1.00 71.69 104 PHE A CA 1
ATOM 843 C C . PHE A 1 104 ? 8.794 5.762 12.043 1.00 71.69 104 PHE A C 1
ATOM 845 O O . PHE A 1 104 ? 9.860 5.262 11.699 1.00 71.69 104 PHE A O 1
ATOM 852 N N . LEU A 1 105 ? 7.972 6.333 11.149 1.00 68.31 105 LEU A N 1
ATOM 853 C CA . LEU A 1 105 ? 8.318 6.513 9.731 1.00 68.31 105 LEU A CA 1
ATOM 854 C C . LEU A 1 105 ? 9.261 7.701 9.497 1.00 68.31 105 LEU A C 1
ATOM 856 O O . LEU A 1 105 ? 9.820 7.849 8.404 1.00 68.31 105 LEU A O 1
ATOM 860 N N . ARG A 1 106 ? 9.444 8.571 10.499 1.00 62.50 106 ARG A N 1
ATOM 861 C CA . ARG A 1 106 ? 10.347 9.720 10.413 1.00 62.50 106 ARG A CA 1
ATOM 862 C C . ARG A 1 106 ? 11.780 9.232 10.575 1.00 62.50 106 ARG A C 1
ATOM 864 O O . ARG A 1 106 ? 12.282 9.086 11.683 1.00 62.50 106 ARG A O 1
ATOM 871 N N . CYS A 1 107 ? 12.478 9.048 9.464 1.00 48.38 107 CYS A N 1
ATOM 872 C CA . CYS A 1 107 ? 13.930 8.964 9.505 1.00 48.38 107 CYS A CA 1
ATOM 873 C C . CYS A 1 107 ? 14.501 10.379 9.424 1.00 48.38 107 CYS A C 1
ATOM 875 O O . CYS A 1 107 ? 14.259 11.056 8.435 1.00 48.38 107 CYS A O 1
ATOM 877 N N . ASN A 1 108 ? 15.234 10.783 10.466 1.00 49.66 108 ASN A N 1
ATOM 878 C CA . ASN A 1 108 ? 16.218 11.871 10.562 1.00 49.66 108 ASN A CA 1
ATOM 879 C C . ASN A 1 108 ? 15.939 13.197 9.815 1.00 49.66 108 ASN A C 1
ATOM 881 O O . ASN A 1 108 ? 15.713 13.242 8.612 1.00 49.66 108 ASN A O 1
ATOM 885 N N . SER A 1 109 ? 16.148 14.327 10.501 1.00 52.12 109 SER A N 1
ATOM 886 C CA . SER A 1 109 ? 16.047 15.705 9.963 1.00 52.12 109 SER A CA 1
ATOM 887 C C . SER A 1 109 ? 16.812 15.964 8.650 1.00 52.12 109 SER A C 1
ATOM 889 O O . SER A 1 109 ? 16.534 16.930 7.940 1.00 52.12 109 SER A O 1
ATOM 891 N N . ASN A 1 110 ? 17.747 15.081 8.295 1.00 56.72 110 ASN A N 1
ATOM 892 C CA . ASN A 1 110 ? 18.550 15.148 7.086 1.00 56.72 110 ASN A CA 1
ATOM 893 C C . ASN A 1 110 ? 17.997 14.362 5.884 1.00 56.72 110 ASN A C 1
ATOM 895 O O . ASN A 1 110 ? 18.669 14.376 4.857 1.00 56.72 110 ASN A O 1
ATOM 899 N N . GLN A 1 111 ? 16.819 13.736 5.928 1.00 65.00 111 GLN A N 1
ATOM 900 C CA . GLN A 1 111 ? 16.249 12.993 4.787 1.00 65.00 111 GLN A CA 1
ATOM 901 C C . GLN A 1 111 ? 15.025 13.691 4.170 1.00 65.00 111 GLN A C 1
ATOM 903 O O . GLN A 1 111 ? 14.477 14.624 4.756 1.00 65.00 111 GLN A O 1
ATOM 908 N N . HIS A 1 112 ? 14.636 13.297 2.948 1.00 71.50 112 HIS A N 1
ATOM 909 C CA . HIS A 1 112 ? 13.351 13.733 2.400 1.00 71.50 112 HIS A CA 1
ATOM 910 C C . HIS A 1 112 ? 12.210 13.121 3.214 1.00 71.50 112 HIS A C 1
ATOM 912 O O . HIS A 1 112 ? 12.353 12.038 3.791 1.00 71.50 112 HIS A O 1
ATOM 918 N N . PRO A 1 113 ? 11.069 13.807 3.245 1.00 74.88 113 PRO A N 1
ATOM 919 C CA . PRO A 1 113 ? 9.873 13.280 3.870 1.00 74.88 113 PRO A CA 1
ATOM 920 C C . PRO A 1 113 ? 9.375 11.980 3.236 1.00 74.88 113 PRO A C 1
ATOM 922 O O . PRO A 1 113 ? 9.600 11.708 2.057 1.00 74.88 113 PRO A O 1
ATOM 925 N N . VAL A 1 114 ? 8.657 11.204 4.044 1.00 80.62 114 VAL A N 1
ATOM 926 C CA . VAL A 1 114 ? 7.940 10.005 3.609 1.00 80.62 114 VAL A CA 1
ATOM 927 C C . VAL A 1 114 ? 6.532 10.387 3.165 1.00 80.62 114 VAL A C 1
ATOM 929 O O . VAL A 1 114 ? 5.800 11.028 3.921 1.00 80.62 114 VAL A O 1
ATOM 932 N N . ASN A 1 115 ? 6.150 9.943 1.971 1.00 81.38 115 ASN A N 1
ATOM 933 C CA . ASN A 1 115 ? 4.813 10.101 1.410 1.00 81.38 115 ASN A CA 1
ATOM 934 C C . ASN A 1 115 ? 4.084 8.757 1.422 1.00 81.38 115 ASN A C 1
ATOM 936 O O . ASN A 1 115 ? 4.647 7.758 0.985 1.00 81.38 115 ASN A O 1
ATOM 940 N N . VAL A 1 116 ? 2.830 8.730 1.874 1.00 84.75 116 VAL A N 1
ATOM 941 C CA . VAL A 1 116 ? 1.967 7.544 1.751 1.00 84.75 116 VAL A CA 1
ATOM 942 C C . VAL A 1 116 ? 1.387 7.518 0.339 1.00 84.75 116 VAL A C 1
ATOM 944 O O . VAL A 1 116 ? 0.791 8.500 -0.096 1.00 84.75 116 VAL A O 1
ATOM 947 N N . ILE A 1 117 ? 1.581 6.410 -0.372 1.00 85.00 117 ILE A N 1
ATOM 948 C CA . ILE A 1 117 ? 1.119 6.204 -1.753 1.00 85.00 117 ILE A CA 1
ATOM 949 C C . ILE A 1 117 ? -0.152 5.362 -1.781 1.00 85.00 117 ILE A C 1
ATOM 951 O O . ILE A 1 117 ? -1.081 5.680 -2.517 1.00 85.00 117 ILE A O 1
ATOM 955 N N . ALA A 1 118 ? -0.192 4.288 -0.994 1.00 86.44 118 ALA A N 1
ATOM 956 C CA . ALA A 1 118 ? -1.321 3.369 -0.966 1.00 86.44 118 ALA A CA 1
ATOM 957 C C . ALA A 1 118 ? -1.538 2.806 0.441 1.00 86.44 118 ALA A C 1
ATOM 959 O O . ALA A 1 118 ? -0.623 2.785 1.266 1.00 86.44 118 ALA A O 1
ATOM 960 N N . SER A 1 119 ? -2.759 2.344 0.690 1.00 86.31 119 SER A N 1
ATOM 961 C CA . SER A 1 119 ? -3.164 1.626 1.896 1.00 86.31 119 SER A CA 1
ATOM 962 C C . SER A 1 119 ? -3.974 0.410 1.467 1.00 86.31 119 SER A C 1
ATOM 964 O O . SER A 1 119 ? -4.900 0.556 0.669 1.00 86.31 119 SER A O 1
ATOM 966 N N . GLU A 1 120 ? -3.617 -0.772 1.953 1.00 85.62 120 GLU A N 1
ATOM 967 C CA . GLU A 1 120 ? -4.263 -2.033 1.582 1.00 85.62 120 GLU A CA 1
ATOM 968 C C . GLU A 1 120 ? -4.136 -3.019 2.756 1.00 85.62 120 GLU A C 1
ATOM 970 O O . GLU A 1 120 ? -3.070 -3.110 3.360 1.00 85.62 120 GLU A O 1
ATOM 975 N N . SER A 1 121 ? -5.230 -3.696 3.133 1.00 82.75 121 SER A N 1
ATOM 976 C CA . SER A 1 121 ? -5.275 -4.690 4.226 1.00 82.75 121 SER A CA 1
ATOM 977 C C . SER A 1 121 ? -4.582 -4.270 5.535 1.00 82.75 121 SER A C 1
ATOM 979 O O . SER A 1 121 ? -4.021 -5.083 6.264 1.00 82.75 121 SER A O 1
ATOM 981 N N . GLY A 1 122 ? -4.625 -2.974 5.863 1.00 81.12 122 GLY A N 1
ATOM 982 C CA . GLY A 1 122 ? -3.997 -2.418 7.067 1.00 81.12 122 GLY A CA 1
ATOM 983 C C . GLY A 1 122 ? -2.490 -2.157 6.954 1.00 81.12 122 GLY A C 1
ATOM 984 O O . GLY A 1 122 ? -1.894 -1.689 7.922 1.00 81.12 122 GLY A O 1
ATOM 985 N N . LEU A 1 123 ? -1.877 -2.406 5.797 1.00 87.94 123 LEU A N 1
ATOM 986 C CA . LEU A 1 123 ? -0.515 -2.004 5.456 1.00 87.94 123 LEU A CA 1
ATOM 987 C C . LEU A 1 123 ? -0.525 -0.687 4.672 1.00 87.94 123 LEU A C 1
ATOM 989 O O . LEU A 1 123 ? -1.443 -0.403 3.905 1.00 87.94 123 LEU A O 1
ATOM 993 N N . LEU A 1 124 ? 0.528 0.112 4.839 1.00 88.56 124 LEU A N 1
ATOM 994 C CA . LEU A 1 124 ? 0.764 1.319 4.050 1.00 88.56 124 LEU A CA 1
ATOM 995 C C . LEU A 1 124 ? 1.981 1.114 3.154 1.00 88.56 124 LEU A C 1
ATOM 997 O O . LEU A 1 124 ? 3.040 0.697 3.627 1.00 88.56 124 LEU A O 1
ATOM 1001 N N . LEU A 1 125 ? 1.851 1.487 1.884 1.00 90.56 125 LEU A N 1
ATOM 1002 C CA . LEU A 1 125 ? 2.979 1.673 0.983 1.00 90.56 125 LEU A CA 1
ATOM 1003 C C . LEU A 1 125 ? 3.383 3.138 1.007 1.00 90.56 125 LEU A C 1
ATOM 1005 O O . LEU A 1 125 ? 2.602 4.026 0.661 1.00 90.56 125 LEU A O 1
ATOM 1009 N N . CYS A 1 126 ? 4.625 3.372 1.387 1.00 87.81 126 CYS A N 1
ATOM 1010 C CA . CYS A 1 126 ? 5.225 4.682 1.465 1.00 87.81 126 CYS A CA 1
ATOM 1011 C C . CYS A 1 126 ? 6.368 4.820 0.457 1.00 87.81 126 CYS A C 1
ATOM 1013 O O . CYS A 1 126 ? 7.046 3.845 0.137 1.00 87.81 126 CYS A O 1
ATOM 1015 N N . ALA A 1 127 ? 6.622 6.044 0.007 1.00 85.06 127 ALA A N 1
ATOM 1016 C CA . ALA A 1 127 ? 7.791 6.405 -0.778 1.00 85.06 127 ALA A CA 1
ATOM 1017 C C . ALA A 1 127 ? 8.602 7.498 -0.100 1.00 85.06 127 ALA A C 1
ATOM 1019 O O . ALA A 1 127 ? 8.061 8.429 0.502 1.00 85.06 127 ALA A O 1
ATOM 1020 N N . ARG A 1 128 ? 9.916 7.407 -0.271 1.00 81.81 128 ARG A N 1
ATOM 1021 C CA . ARG A 1 128 ? 10.876 8.423 0.132 1.00 81.81 128 ARG A CA 1
ATOM 1022 C C . ARG A 1 128 ? 11.829 8.699 -1.019 1.00 81.81 128 ARG A C 1
ATOM 1024 O O . ARG A 1 128 ? 12.458 7.788 -1.546 1.00 81.81 128 ARG A O 1
ATOM 1031 N N . GLU A 1 129 ? 11.973 9.965 -1.372 1.00 78.75 129 GLU A N 1
ATOM 1032 C CA . GLU A 1 129 ? 13.006 10.403 -2.308 1.00 78.75 129 GLU A CA 1
ATOM 1033 C C . GLU A 1 129 ? 14.378 10.401 -1.615 1.00 78.75 129 GLU A C 1
ATOM 1035 O O . GLU A 1 129 ? 14.513 10.796 -0.454 1.00 78.75 129 GLU A O 1
ATOM 1040 N N . LYS A 1 130 ? 15.434 9.949 -2.288 1.00 73.81 130 LYS A N 1
ATOM 1041 C CA . LYS A 1 130 ? 16.784 10.004 -1.714 1.00 73.81 130 LYS A CA 1
ATOM 1042 C C . LYS A 1 130 ? 17.480 11.306 -2.104 1.00 73.81 130 LYS A C 1
ATOM 1044 O O . LYS A 1 130 ? 17.635 11.600 -3.285 1.00 73.81 130 LYS A O 1
ATOM 1049 N N . LYS A 1 131 ? 17.955 12.057 -1.098 1.00 71.69 131 LYS A N 1
ATOM 1050 C CA . LYS A 1 131 ? 18.627 13.355 -1.297 1.00 71.69 131 LYS A CA 1
ATOM 1051 C C . LYS A 1 131 ? 19.766 13.234 -2.304 1.00 71.69 131 LYS A C 1
ATOM 1053 O O . LYS A 1 131 ? 20.623 12.366 -2.159 1.00 71.69 131 LYS A O 1
ATOM 1058 N N . GLY A 1 132 ? 19.790 14.148 -3.273 1.00 69.25 132 GLY A N 1
ATOM 1059 C CA . GLY A 1 132 ? 20.840 14.217 -4.291 1.00 69.25 132 GLY A CA 1
ATOM 1060 C C . GLY A 1 132 ? 20.752 13.131 -5.367 1.00 69.25 132 GLY A C 1
ATOM 1061 O O . GLY A 1 132 ? 21.701 12.963 -6.125 1.00 69.25 132 GLY A O 1
ATOM 1062 N N . THR A 1 133 ? 19.642 12.392 -5.440 1.00 71.62 133 THR A N 1
ATOM 1063 C CA . THR A 1 133 ? 19.378 11.392 -6.483 1.00 71.62 133 THR A CA 1
ATOM 1064 C C . THR A 1 133 ? 17.937 11.519 -6.971 1.00 71.62 133 THR A C 1
ATOM 1066 O O . THR A 1 133 ? 17.087 11.981 -6.220 1.00 71.62 133 THR A O 1
ATOM 1069 N N . ASN A 1 134 ? 17.637 11.022 -8.172 1.00 69.25 134 ASN A N 1
ATOM 1070 C CA . ASN A 1 134 ? 16.255 10.892 -8.655 1.00 69.25 134 ASN A CA 1
ATOM 1071 C C . ASN A 1 134 ? 15.626 9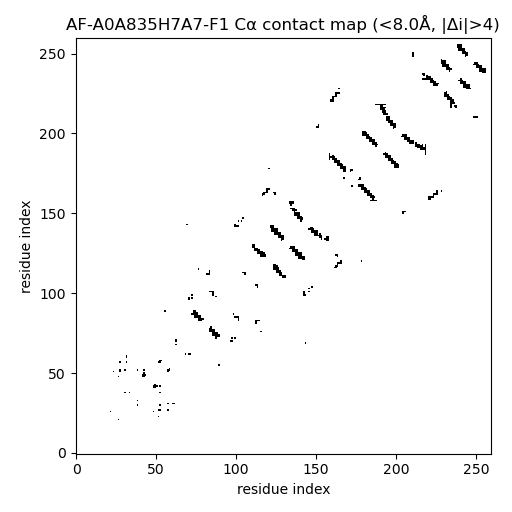.536 -8.263 1.00 69.25 134 ASN A C 1
ATOM 1073 O O . ASN A 1 134 ? 14.678 9.086 -8.897 1.00 69.25 134 ASN A O 1
ATOM 1077 N N . CYS A 1 135 ? 16.166 8.839 -7.260 1.00 75.44 135 CYS A N 1
ATOM 1078 C CA . CYS A 1 135 ? 15.707 7.501 -6.890 1.00 75.44 135 CYS A CA 1
ATOM 1079 C C . CYS A 1 135 ? 14.643 7.558 -5.784 1.00 75.44 135 CYS A C 1
ATOM 1081 O O . CYS A 1 135 ? 14.781 8.299 -4.804 1.00 75.44 135 CYS A O 1
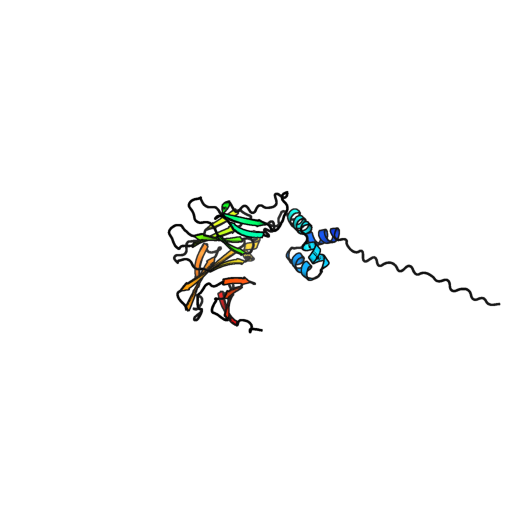ATOM 1083 N N . ILE A 1 136 ? 13.612 6.720 -5.919 1.00 79.94 136 ILE A N 1
ATOM 1084 C CA . ILE A 1 136 ? 12.559 6.529 -4.915 1.00 79.94 136 ILE A CA 1
ATOM 1085 C C . ILE A 1 136 ? 12.825 5.229 -4.154 1.00 79.94 136 ILE A C 1
ATOM 1087 O O . ILE A 1 136 ? 13.023 4.174 -4.752 1.00 79.94 136 ILE A O 1
ATOM 1091 N N . HIS A 1 137 ? 12.797 5.307 -2.827 1.00 84.69 137 HIS A N 1
ATOM 1092 C CA . HIS A 1 137 ? 12.794 4.153 -1.938 1.00 84.69 137 HIS A CA 1
ATOM 1093 C C . HIS A 1 137 ? 11.373 3.871 -1.466 1.00 84.69 137 HIS A C 1
ATOM 1095 O O . HIS A 1 137 ? 10.710 4.758 -0.924 1.00 84.69 137 HIS A O 1
ATOM 1101 N N . TYR A 1 138 ? 10.928 2.632 -1.649 1.00 88.69 138 TYR A N 1
ATOM 1102 C CA . TYR A 1 138 ? 9.633 2.168 -1.172 1.00 88.69 138 TYR A CA 1
ATOM 1103 C C . TYR A 1 138 ? 9.766 1.503 0.195 1.00 88.69 138 TYR A C 1
ATOM 1105 O O . TYR A 1 138 ? 10.714 0.761 0.454 1.00 88.69 138 TYR A O 1
ATOM 1113 N N . ILE A 1 139 ? 8.802 1.779 1.064 1.00 89.19 139 ILE A N 1
ATOM 1114 C CA . ILE A 1 139 ? 8.721 1.236 2.417 1.00 89.19 139 ILE A CA 1
ATOM 1115 C C . ILE A 1 139 ? 7.308 0.700 2.592 1.00 89.19 139 ILE A C 1
ATOM 1117 O O . ILE A 1 139 ? 6.345 1.443 2.404 1.00 89.19 139 ILE A O 1
ATOM 1121 N N . VAL A 1 140 ? 7.176 -0.566 2.967 1.00 91.50 140 VAL A N 1
ATOM 1122 C CA . VAL A 1 140 ? 5.894 -1.122 3.407 1.00 91.50 140 VAL A CA 1
ATOM 1123 C C . VAL A 1 140 ? 5.888 -1.101 4.923 1.00 91.50 140 VAL A C 1
ATOM 1125 O O . VAL A 1 140 ? 6.822 -1.590 5.554 1.00 91.50 140 VAL A O 1
ATOM 1128 N N . CYS A 1 141 ? 4.868 -0.507 5.528 1.00 87.81 141 CYS A N 1
ATOM 1129 C CA . CYS A 1 141 ? 4.776 -0.439 6.978 1.00 87.81 141 CYS A CA 1
ATOM 1130 C C . CYS A 1 141 ? 3.412 -0.864 7.492 1.00 87.81 141 CYS A C 1
ATOM 1132 O O . CYS A 1 141 ? 2.377 -0.550 6.903 1.00 87.81 141 CYS A O 1
ATOM 1134 N N . ASN A 1 142 ? 3.436 -1.528 8.641 1.00 84.75 142 ASN A N 1
ATOM 1135 C CA . ASN A 1 142 ? 2.259 -1.796 9.436 1.00 84.75 142 ASN A CA 1
ATOM 1136 C C . ASN A 1 142 ? 2.156 -0.703 10.521 1.00 84.75 142 ASN A C 1
ATOM 1138 O O . ASN A 1 142 ? 2.933 -0.718 11.480 1.00 84.75 142 ASN A O 1
ATOM 1142 N N . PRO A 1 143 ? 1.221 0.255 10.398 1.00 76.94 143 PRO A N 1
ATOM 1143 C CA . PRO A 1 143 ? 1.067 1.342 11.360 1.00 76.94 143 PRO A CA 1
ATOM 1144 C C . PRO A 1 143 ? 0.624 0.871 12.748 1.00 76.94 143 PRO A C 1
ATOM 1146 O O . PRO A 1 143 ? 0.875 1.567 13.730 1.00 76.94 143 PRO A O 1
ATOM 1149 N N . PHE A 1 144 ? 0.002 -0.307 12.847 1.00 74.19 144 PHE A N 1
ATOM 1150 C CA . PHE A 1 144 ? -0.437 -0.876 14.116 1.00 74.19 144 PHE A CA 1
ATOM 1151 C C . PHE A 1 144 ? 0.723 -1.515 14.887 1.00 74.19 144 PHE A C 1
ATOM 1153 O O . PHE A 1 144 ? 0.894 -1.250 16.076 1.00 74.19 144 PHE A O 1
ATOM 1160 N N . THR A 1 145 ? 1.555 -2.317 14.216 1.00 77.12 145 THR A N 1
ATOM 1161 C CA . THR A 1 145 ? 2.722 -2.955 14.854 1.00 77.12 145 THR A CA 1
ATOM 1162 C C . THR A 1 145 ? 3.968 -2.069 14.861 1.00 77.12 145 THR A C 1
ATOM 1164 O O . THR A 1 145 ? 4.954 -2.414 15.509 1.00 77.12 145 THR A O 1
ATOM 1167 N N . LYS A 1 146 ? 3.935 -0.926 14.159 1.00 78.06 146 LYS A N 1
ATOM 1168 C CA . LYS A 1 146 ? 5.074 -0.014 13.935 1.00 78.06 146 LYS A CA 1
ATOM 1169 C C . LYS A 1 146 ? 6.270 -0.691 13.255 1.00 78.06 146 LYS A C 1
ATOM 1171 O O . LYS A 1 146 ? 7.399 -0.215 13.356 1.00 78.06 146 LYS A O 1
ATOM 1176 N N . GLN A 1 147 ? 6.029 -1.810 12.577 1.00 82.94 147 GLN A N 1
ATOM 1177 C CA . GLN A 1 147 ? 7.043 -2.520 11.808 1.00 82.94 147 GLN A CA 1
ATOM 1178 C C . GLN A 1 147 ? 7.114 -1.943 10.396 1.00 82.94 147 GLN A C 1
ATOM 1180 O O . GLN A 1 147 ? 6.088 -1.693 9.760 1.00 82.94 147 GLN A O 1
ATOM 1185 N N . CYS A 1 148 ? 8.335 -1.767 9.904 1.00 87.56 148 CYS A N 1
ATOM 1186 C CA . CYS A 1 148 ? 8.622 -1.277 8.563 1.00 87.56 148 CYS A CA 1
ATOM 1187 C C . CYS A 1 148 ? 9.535 -2.257 7.844 1.00 87.56 148 CYS A C 1
ATOM 1189 O O . CYS A 1 148 ? 10.487 -2.768 8.432 1.00 87.56 148 CYS A O 1
ATOM 1191 N N . LEU A 1 149 ? 9.278 -2.440 6.557 1.00 89.94 149 LEU A N 1
ATOM 1192 C CA . LEU A 1 149 ? 10.144 -3.141 5.633 1.00 89.94 149 LEU A CA 1
ATOM 1193 C C . LEU A 1 149 ? 10.567 -2.169 4.534 1.00 89.94 149 LEU A C 1
ATOM 1195 O O . LEU A 1 149 ? 9.737 -1.701 3.752 1.00 89.94 149 LEU A O 1
ATOM 1199 N N . GLU A 1 150 ? 11.859 -1.866 4.477 1.00 89.12 150 GLU A N 1
ATOM 1200 C CA . GLU A 1 150 ? 12.438 -1.146 3.346 1.00 89.12 150 GLU A CA 1
ATOM 1201 C C . GLU A 1 150 ? 12.623 -2.119 2.181 1.00 89.12 150 GLU A C 1
ATOM 1203 O O . GLU A 1 150 ? 13.226 -3.183 2.336 1.00 89.12 150 GLU A O 1
ATOM 1208 N N . LEU A 1 151 ? 12.082 -1.770 1.013 1.00 90.31 151 LEU A N 1
ATOM 1209 C CA . LEU A 1 151 ? 12.214 -2.612 -0.170 1.00 90.31 151 LEU A CA 1
ATOM 1210 C C . LEU A 1 151 ? 13.601 -2.434 -0.804 1.00 90.31 151 LEU A C 1
ATOM 1212 O O . LEU A 1 151 ? 14.175 -1.339 -0.729 1.00 90.31 151 LEU A O 1
ATOM 1216 N N . PRO A 1 152 ? 14.138 -3.472 -1.476 1.00 89.12 152 PRO A N 1
ATOM 1217 C CA . PRO A 1 152 ? 15.382 -3.349 -2.222 1.00 89.12 152 PRO A CA 1
ATOM 1218 C C . PRO A 1 152 ? 15.306 -2.198 -3.228 1.00 89.12 152 PRO A C 1
ATOM 1220 O O . PRO A 1 152 ? 14.255 -1.934 -3.815 1.00 89.12 152 PRO A O 1
ATOM 1223 N N . GLN A 1 153 ? 16.422 -1.503 -3.429 1.00 82.75 153 GLN A N 1
ATOM 1224 C CA . GLN A 1 153 ? 16.461 -0.354 -4.324 1.00 82.75 153 GLN A CA 1
ATOM 1225 C C . GLN A 1 153 ? 16.310 -0.800 -5.786 1.00 82.75 153 GLN A C 1
ATOM 1227 O O . GLN A 1 153 ? 17.017 -1.698 -6.240 1.00 82.75 153 GLN A O 1
ATOM 1232 N N . LEU A 1 154 ? 15.429 -0.128 -6.527 1.00 77.75 154 LEU A N 1
ATOM 1233 C CA . LEU A 1 154 ? 15.333 -0.268 -7.978 1.00 77.75 154 LEU A CA 1
ATOM 1234 C C . LEU A 1 154 ? 16.459 0.523 -8.662 1.00 77.75 154 LEU A C 1
ATOM 1236 O O . LEU A 1 154 ? 16.827 1.620 -8.235 1.00 77.75 154 LEU A O 1
ATOM 1240 N N . SER A 1 155 ? 17.006 -0.033 -9.740 1.00 69.81 155 SER A N 1
ATOM 1241 C CA . SER A 1 155 ? 18.082 0.559 -10.552 1.00 69.81 155 SER A CA 1
ATOM 1242 C C . SER A 1 155 ? 17.612 1.688 -11.476 1.00 69.81 155 SER A C 1
ATOM 1244 O O . SER A 1 155 ? 18.435 2.342 -12.115 1.00 69.81 155 SER A O 1
ATOM 1246 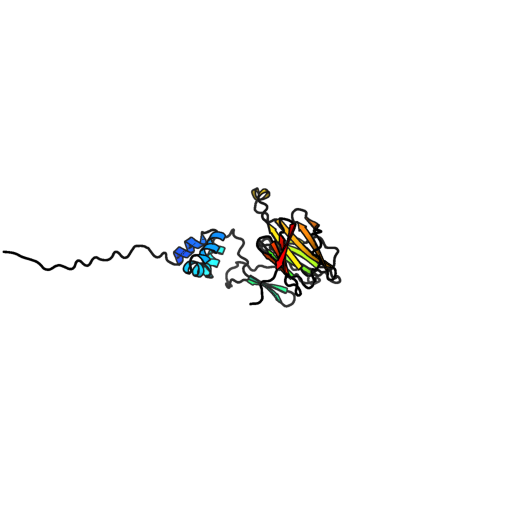N N . TRP A 1 156 ? 16.304 1.934 -11.547 1.00 66.81 156 TRP A N 1
ATOM 1247 C CA . TRP A 1 156 ? 15.684 2.871 -12.480 1.00 66.81 156 TRP A CA 1
ATOM 1248 C C . TRP A 1 156 ? 15.195 4.141 -11.772 1.00 66.81 156 TRP A C 1
ATOM 1250 O O . TRP A 1 156 ? 14.912 4.135 -10.573 1.00 66.81 156 TRP A O 1
ATOM 1260 N N . GLY A 1 157 ? 15.114 5.242 -12.527 1.00 62.41 157 GLY A N 1
ATOM 1261 C CA . GLY A 1 157 ? 14.633 6.543 -12.049 1.00 62.41 157 GLY A CA 1
ATOM 1262 C C . GLY A 1 157 ? 13.158 6.531 -11.618 1.00 62.41 157 GLY A C 1
ATOM 1263 O O . GLY A 1 157 ? 12.499 5.494 -11.682 1.00 62.41 157 GLY A O 1
ATOM 1264 N N . PRO A 1 158 ? 12.616 7.681 -11.187 1.00 57.34 158 PRO A N 1
ATOM 1265 C CA . PRO A 1 158 ? 11.338 7.749 -10.502 1.00 57.34 158 PRO A CA 1
ATOM 1266 C C . PRO A 1 158 ? 10.203 7.516 -11.499 1.00 57.34 158 PRO A C 1
ATOM 1268 O O . PRO A 1 158 ? 9.916 8.370 -12.339 1.00 57.34 158 PRO A O 1
ATOM 1271 N N . SER A 1 159 ? 9.532 6.374 -11.398 1.00 58.97 159 SER A N 1
ATOM 1272 C CA . SER A 1 159 ? 8.232 6.191 -12.024 1.00 58.97 159 SER A CA 1
ATOM 1273 C C . SER A 1 159 ? 7.129 6.747 -11.135 1.00 58.97 159 SER A C 1
ATOM 1275 O O . SER A 1 159 ? 7.279 6.932 -9.926 1.00 58.97 159 SER A O 1
ATOM 1277 N N . LYS A 1 160 ? 5.998 7.045 -11.769 1.00 61.88 160 LYS A N 1
ATOM 1278 C CA . LYS A 1 160 ? 4.888 7.792 -11.182 1.00 61.88 160 LYS A CA 1
ATOM 1279 C C . LYS A 1 160 ? 3.842 6.902 -10.509 1.00 61.88 160 LYS A C 1
ATOM 1281 O O . LYS A 1 160 ? 2.940 7.452 -9.885 1.00 61.88 160 LYS A O 1
ATOM 1286 N N . CYS A 1 161 ? 3.935 5.572 -10.623 1.00 75.56 161 CYS A N 1
ATOM 1287 C CA . CYS A 1 161 ? 2.876 4.676 -10.159 1.00 75.56 161 CYS A CA 1
ATOM 1288 C C . CYS A 1 161 ? 3.409 3.398 -9.494 1.00 75.56 161 CYS A C 1
ATOM 1290 O O . CYS A 1 161 ? 4.095 2.594 -10.126 1.00 75.56 161 CYS A O 1
ATOM 1292 N N . ALA A 1 162 ? 3.059 3.213 -8.219 1.00 85.31 162 ALA A N 1
ATOM 1293 C CA . ALA A 1 162 ? 3.282 1.980 -7.477 1.00 85.31 162 ALA A CA 1
ATOM 1294 C C . ALA A 1 162 ? 1.995 1.568 -6.758 1.00 85.31 162 ALA A C 1
ATOM 1296 O O . ALA A 1 162 ? 1.284 2.419 -6.220 1.00 85.31 162 ALA A O 1
ATOM 1297 N N . VAL A 1 163 ? 1.709 0.268 -6.740 1.00 88.56 163 VAL A N 1
ATOM 1298 C CA . VAL A 1 163 ? 0.502 -0.306 -6.135 1.00 88.56 163 VAL A CA 1
ATOM 1299 C C . VAL A 1 163 ? 0.895 -1.344 -5.095 1.00 88.56 163 VAL A C 1
ATOM 1301 O O . VAL A 1 163 ? 1.791 -2.154 -5.328 1.00 88.56 163 VAL A O 1
ATOM 1304 N N . LEU A 1 164 ? 0.203 -1.322 -3.958 1.00 91.25 164 LEU A N 1
ATOM 1305 C CA . LEU A 1 164 ? 0.270 -2.362 -2.938 1.00 91.25 164 LEU A CA 1
ATOM 1306 C C . LEU A 1 164 ? -0.880 -3.344 -3.150 1.00 91.25 164 LEU A C 1
ATOM 1308 O O . LEU A 1 164 ? -2.028 -2.921 -3.268 1.00 91.25 164 LEU A O 1
ATOM 1312 N N . PHE A 1 165 ? -0.567 -4.634 -3.184 1.00 90.88 165 PHE A N 1
ATOM 1313 C CA . PHE A 1 165 ? -1.541 -5.713 -3.279 1.00 90.88 165 PHE A CA 1
ATOM 1314 C C . PHE A 1 165 ? -1.263 -6.730 -2.180 1.00 90.88 165 PHE A C 1
ATOM 1316 O O . PHE A 1 165 ? -0.233 -7.401 -2.243 1.00 90.88 165 PHE A O 1
ATOM 1323 N N . CYS A 1 166 ? -2.156 -6.873 -1.203 1.00 89.69 166 CYS A N 1
ATOM 1324 C CA . CYS A 1 166 ? -2.044 -7.947 -0.224 1.00 89.69 166 CYS A CA 1
ATOM 1325 C C . CYS A 1 166 ? -3.011 -9.088 -0.524 1.00 89.69 166 CYS A C 1
ATOM 1327 O O . CYS A 1 166 ? -4.041 -8.925 -1.184 1.00 89.69 166 CYS A O 1
ATOM 1329 N N . TYR A 1 167 ? -2.643 -10.272 -0.058 1.00 85.38 167 TYR A N 1
ATOM 1330 C CA . TYR A 1 167 ? -3.451 -11.468 -0.179 1.00 85.38 167 TYR A CA 1
ATOM 1331 C C . TYR A 1 167 ? -3.199 -12.381 1.017 1.00 85.38 167 TYR A C 1
ATOM 1333 O O . TYR A 1 167 ? -2.084 -12.484 1.530 1.00 85.38 167 TYR A O 1
ATOM 1341 N N . ASP A 1 168 ? -4.255 -13.065 1.444 1.00 76.00 168 ASP A N 1
ATOM 1342 C CA . ASP A 1 168 ? -4.144 -14.100 2.460 1.00 76.00 168 ASP A CA 1
ATOM 1343 C C . ASP A 1 168 ? -3.604 -15.381 1.817 1.00 76.00 168 ASP A C 1
ATOM 1345 O O . ASP A 1 168 ? -4.138 -15.869 0.816 1.00 76.00 168 ASP A O 1
ATOM 1349 N N . ASN A 1 169 ? -2.537 -15.930 2.396 1.00 67.75 169 ASN A N 1
ATOM 1350 C CA . ASN A 1 169 ? -2.040 -17.252 2.044 1.00 67.75 169 ASN A CA 1
ATOM 1351 C C . ASN A 1 169 ? -2.675 -18.286 2.989 1.00 67.75 169 ASN A C 1
ATOM 1353 O O . ASN A 1 169 ? -2.205 -18.505 4.110 1.00 67.75 169 ASN A O 1
ATOM 1357 N N . GLU A 1 170 ? -3.784 -18.894 2.555 1.00 62.47 170 GLU A N 1
ATOM 1358 C CA . GLU A 1 170 ? -4.568 -19.834 3.371 1.00 62.47 170 GLU A CA 1
ATOM 1359 C C . GLU A 1 170 ? -3.733 -21.032 3.858 1.00 62.47 170 GLU A C 1
ATOM 1361 O O . GLU A 1 170 ? -3.923 -21.488 4.988 1.00 62.47 170 GLU A O 1
ATOM 1366 N N . GLU A 1 171 ? -2.744 -21.482 3.078 1.00 58.94 171 GLU A N 1
ATOM 1367 C CA . GLU A 1 171 ? -1.890 -22.631 3.414 1.00 58.94 171 GLU A CA 1
ATOM 1368 C C . GLU A 1 171 ? -0.948 -22.352 4.598 1.00 58.94 171 GLU A C 1
ATOM 1370 O O . GLU A 1 171 ? -0.677 -23.239 5.414 1.00 58.94 171 GLU A O 1
ATOM 1375 N N . ARG A 1 172 ? -0.486 -21.102 4.747 1.00 53.69 172 ARG A N 1
ATOM 1376 C CA . ARG A 1 172 ? 0.337 -20.655 5.889 1.00 53.69 172 ARG A CA 1
ATOM 1377 C C . ARG A 1 172 ? -0.495 -20.192 7.088 1.00 53.69 172 ARG A C 1
ATOM 1379 O O . ARG A 1 172 ? 0.036 -20.092 8.197 1.00 53.69 172 ARG A O 1
ATOM 1386 N N . SER A 1 173 ? -1.801 -19.987 6.902 1.00 51.16 173 SER A N 1
ATOM 1387 C CA . SER A 1 173 ? -2.699 -19.393 7.906 1.00 51.16 173 SER A CA 1
ATOM 1388 C C . SER A 1 173 ? -2.882 -20.224 9.187 1.00 51.16 173 SER A C 1
ATOM 1390 O O . SER A 1 173 ? -3.315 -19.696 10.214 1.00 51.16 173 SER A O 1
ATOM 1392 N N . ASN A 1 174 ? -2.464 -21.496 9.180 1.00 50.06 174 ASN A N 1
ATOM 1393 C CA . ASN A 1 174 ? -2.508 -22.392 10.342 1.00 50.06 174 ASN A CA 1
ATOM 1394 C C . ASN A 1 174 ? -1.660 -21.914 11.544 1.00 50.06 174 ASN A C 1
ATOM 1396 O O . ASN A 1 174 ? -1.844 -22.423 12.649 1.00 50.06 174 ASN A O 1
ATOM 1400 N N . LYS A 1 175 ? -0.748 -20.943 11.365 1.00 49.94 175 LYS A N 1
ATOM 1401 C CA . LYS A 1 175 ? 0.051 -20.329 12.450 1.00 49.94 175 LYS A CA 1
ATOM 1402 C C . LYS A 1 175 ? -0.338 -18.881 12.786 1.00 49.94 175 LYS A C 1
ATOM 1404 O O . LYS A 1 175 ? 0.279 -18.272 13.657 1.00 49.94 175 LYS A O 1
ATOM 1409 N N . GLY A 1 176 ? -1.381 -18.354 12.150 1.00 52.84 176 GLY A N 1
ATOM 1410 C CA . GLY A 1 176 ? -1.779 -16.950 12.216 1.00 52.84 176 GLY A CA 1
ATOM 1411 C C . GLY A 1 176 ? -1.938 -16.372 10.812 1.00 52.84 176 GLY A C 1
ATOM 1412 O O . GLY A 1 176 ? -1.303 -16.837 9.870 1.00 52.84 176 GLY A O 1
ATOM 1413 N N . ARG A 1 177 ? -2.809 -15.368 10.661 1.00 57.25 177 ARG A N 1
ATOM 1414 C CA . ARG A 1 177 ? -2.976 -14.635 9.398 1.00 57.25 177 ARG A CA 1
ATOM 1415 C C . ARG A 1 177 ? -1.761 -13.733 9.182 1.00 57.25 177 ARG A C 1
ATOM 1417 O O . ARG A 1 177 ? -1.756 -12.591 9.636 1.00 57.25 177 ARG A O 1
ATOM 1424 N N . GLU A 1 178 ? -0.713 -14.262 8.566 1.00 67.69 178 GLU A N 1
ATOM 1425 C CA . GLU A 1 178 ? 0.389 -13.446 8.066 1.00 67.69 178 GLU A CA 1
ATOM 1426 C C . GLU A 1 178 ? -0.004 -12.937 6.677 1.00 67.69 178 GLU A C 1
ATOM 1428 O O . GLU A 1 178 ? -0.231 -13.721 5.757 1.00 67.69 178 GLU A O 1
ATOM 1433 N N . ILE A 1 179 ? -0.178 -11.621 6.565 1.00 79.81 179 ILE A N 1
ATOM 1434 C CA . ILE A 1 179 ? -0.569 -10.969 5.316 1.00 79.81 179 ILE A CA 1
ATOM 1435 C C . ILE A 1 179 ? 0.655 -10.961 4.401 1.00 79.81 179 ILE A C 1
ATOM 1437 O O . ILE A 1 179 ? 1.648 -10.290 4.693 1.00 79.81 179 ILE A O 1
ATOM 1441 N N . GLU A 1 180 ? 0.581 -11.691 3.292 1.00 88.94 180 GLU A N 1
ATOM 1442 C CA . GLU A 1 180 ? 1.568 -11.588 2.224 1.00 88.94 180 GLU A CA 1
ATOM 1443 C C . GLU A 1 180 ? 1.195 -10.439 1.290 1.00 88.94 180 GLU A C 1
ATOM 1445 O O . GLU A 1 180 ? 0.021 -10.101 1.111 1.00 88.94 180 GLU A O 1
ATOM 1450 N N . PHE A 1 181 ? 2.202 -9.814 0.686 1.00 91.38 181 PHE A N 1
ATOM 1451 C CA . PHE A 1 181 ? 1.976 -8.695 -0.212 1.00 91.38 181 PHE A CA 1
ATOM 1452 C C . PHE A 1 181 ? 2.923 -8.696 -1.406 1.00 91.38 181 PHE A C 1
ATOM 1454 O O . PHE A 1 181 ? 4.070 -9.148 -1.354 1.00 91.38 181 PHE A O 1
ATOM 1461 N N . LYS A 1 182 ? 2.427 -8.123 -2.498 1.00 92.00 182 LYS A N 1
ATOM 1462 C CA . LYS A 1 182 ? 3.199 -7.722 -3.664 1.00 92.00 182 LYS A CA 1
ATOM 1463 C C . LYS A 1 182 ? 3.193 -6.199 -3.782 1.00 92.00 182 LYS A C 1
ATOM 1465 O O . LYS A 1 182 ? 2.179 -5.551 -3.520 1.00 92.00 182 LYS A O 1
ATOM 1470 N N . VAL A 1 183 ? 4.318 -5.629 -4.208 1.00 91.00 183 VAL A N 1
ATOM 1471 C CA . VAL A 1 183 ? 4.390 -4.226 -4.640 1.00 91.00 183 VAL A CA 1
ATOM 1472 C C . VAL A 1 183 ? 4.676 -4.209 -6.127 1.00 91.00 183 VAL A C 1
ATOM 1474 O O . VAL A 1 183 ? 5.669 -4.777 -6.571 1.00 91.00 183 VAL A O 1
ATOM 1477 N N . LEU A 1 184 ? 3.784 -3.583 -6.887 1.00 88.94 184 LEU A N 1
ATOM 1478 C CA . LEU A 1 184 ? 3.876 -3.499 -8.336 1.00 88.94 184 LEU A CA 1
ATOM 1479 C C . LEU A 1 184 ? 4.316 -2.097 -8.718 1.00 88.94 184 LEU A C 1
ATOM 1481 O O . LEU A 1 184 ? 3.671 -1.117 -8.343 1.00 88.94 184 LEU A O 1
ATOM 1485 N N . TYR A 1 185 ? 5.415 -2.017 -9.450 1.00 85.00 185 TYR A N 1
ATOM 1486 C CA . TYR A 1 185 ? 6.026 -0.784 -9.907 1.00 85.00 185 TYR A CA 1
ATOM 1487 C C . TYR A 1 185 ? 5.943 -0.712 -11.427 1.00 85.00 185 TYR A C 1
ATOM 1489 O O . TYR A 1 185 ? 6.540 -1.518 -12.134 1.00 85.00 185 TYR A O 1
ATOM 1497 N N . PHE A 1 186 ? 5.179 0.253 -11.926 1.00 80.69 186 PHE A N 1
ATOM 1498 C CA . PHE A 1 186 ? 4.912 0.405 -13.352 1.00 80.69 186 PHE A CA 1
ATOM 1499 C C . PHE A 1 186 ? 5.960 1.332 -13.957 1.00 80.69 186 PHE A C 1
ATOM 1501 O O . PHE A 1 186 ? 6.018 2.494 -13.569 1.00 80.69 186 PHE A O 1
ATOM 1508 N N . ARG A 1 187 ? 6.785 0.859 -14.891 1.00 76.50 187 ARG A N 1
ATOM 1509 C CA . ARG A 1 187 ? 7.807 1.642 -15.600 1.00 76.50 187 ARG A CA 1
ATOM 1510 C C . ARG A 1 187 ? 7.312 2.049 -16.980 1.00 76.50 187 ARG A C 1
ATOM 1512 O O . ARG A 1 187 ? 6.944 1.196 -17.774 1.00 76.50 187 ARG A O 1
ATOM 1519 N N . CYS A 1 188 ? 7.379 3.340 -17.280 1.00 71.31 188 CYS A N 1
ATOM 1520 C CA . CYS A 1 188 ? 7.122 3.864 -18.618 1.00 71.31 188 CYS A CA 1
ATOM 1521 C C . CYS A 1 188 ? 8.444 4.207 -19.314 1.00 71.31 188 CYS A C 1
ATOM 1523 O O . CYS A 1 188 ? 9.224 4.997 -18.775 1.00 71.31 188 CYS A O 1
ATOM 1525 N N . PHE A 1 189 ? 8.672 3.665 -20.511 1.00 65.25 189 PHE A N 1
ATOM 1526 C CA . PHE A 1 189 ? 9.796 4.029 -21.374 1.00 65.25 189 PHE A CA 1
ATOM 1527 C C . PHE A 1 189 ? 9.287 4.685 -22.657 1.00 65.25 189 PHE A C 1
ATOM 1529 O O . PHE A 1 189 ? 8.721 4.019 -23.521 1.00 65.25 189 PHE A O 1
ATOM 1536 N N . GLY A 1 190 ? 9.530 5.990 -22.791 1.00 62.09 190 GLY A N 1
ATOM 1537 C CA . GLY A 1 190 ? 9.052 6.757 -23.942 1.00 62.09 190 GLY A CA 1
ATOM 1538 C C . GLY A 1 190 ? 7.526 6.754 -24.044 1.00 62.09 190 GLY A C 1
ATOM 1539 O O . GLY A 1 190 ? 6.841 6.700 -23.021 1.00 62.09 190 GLY A O 1
ATOM 1540 N N . ASP A 1 191 ? 7.023 6.818 -25.275 1.00 59.06 191 ASP A N 1
ATOM 1541 C CA . ASP A 1 191 ? 5.594 6.970 -25.551 1.00 59.06 191 ASP A CA 1
ATOM 1542 C C . ASP A 1 191 ? 4.831 5.638 -25.646 1.00 59.06 191 ASP A C 1
ATOM 1544 O O . ASP A 1 191 ? 3.612 5.677 -25.609 1.00 59.06 191 ASP A O 1
ATOM 1548 N N . ASP A 1 192 ? 5.499 4.474 -25.692 1.00 58.19 192 ASP A N 1
ATOM 1549 C CA . ASP A 1 192 ? 4.841 3.223 -26.125 1.00 58.19 192 ASP A CA 1
ATOM 1550 C C . ASP A 1 192 ? 5.056 1.985 -25.235 1.00 58.19 192 ASP A C 1
ATOM 1552 O O . ASP A 1 192 ? 4.462 0.935 -25.504 1.00 58.19 192 ASP A O 1
ATOM 1556 N N . LEU A 1 193 ? 5.921 2.047 -24.213 1.00 63.75 193 LEU A N 1
ATOM 1557 C CA . LEU A 1 193 ? 6.311 0.851 -23.456 1.00 63.75 193 LEU A CA 1
ATOM 1558 C C . LEU A 1 193 ? 6.018 0.975 -21.957 1.00 63.75 193 LEU A C 1
ATOM 1560 O O . LEU A 1 193 ? 6.633 1.779 -21.253 1.00 63.75 193 LEU A O 1
ATOM 1564 N N . LEU A 1 194 ? 5.121 0.113 -21.471 1.00 73.62 194 LEU A N 1
ATOM 1565 C CA . LEU A 1 194 ? 4.824 -0.089 -20.054 1.00 73.62 194 LEU A CA 1
ATOM 1566 C C . LEU A 1 194 ? 5.372 -1.447 -19.590 1.00 73.62 194 LEU A C 1
ATOM 1568 O O . LEU A 1 194 ? 4.900 -2.491 -20.035 1.00 73.62 194 LEU A O 1
ATOM 1572 N N . GLU A 1 195 ? 6.340 -1.427 -18.678 1.00 78.00 195 GLU A N 1
ATOM 1573 C CA . GLU A 1 195 ? 6.878 -2.608 -17.989 1.00 78.00 195 GLU A CA 1
ATOM 1574 C C . GLU A 1 195 ? 6.436 -2.620 -16.519 1.00 78.00 195 GLU A C 1
ATOM 1576 O O . GLU A 1 195 ? 6.092 -1.576 -15.960 1.00 78.00 195 GLU A O 1
ATOM 1581 N N . ILE A 1 196 ? 6.437 -3.789 -15.869 1.00 81.56 196 ILE A N 1
ATOM 1582 C CA . ILE A 1 196 ? 6.021 -3.921 -14.466 1.00 81.56 196 ILE A CA 1
ATOM 1583 C C . ILE A 1 196 ? 7.066 -4.724 -13.692 1.00 81.56 196 ILE A C 1
ATOM 1585 O O . ILE A 1 196 ? 7.316 -5.892 -13.984 1.00 81.56 196 ILE A O 1
ATOM 1589 N N . ASP A 1 197 ? 7.639 -4.114 -12.657 1.00 84.44 197 ASP A N 1
ATOM 1590 C CA . ASP A 1 197 ? 8.438 -4.836 -11.668 1.00 84.44 197 ASP A CA 1
ATOM 1591 C C . ASP A 1 197 ? 7.559 -5.224 -10.489 1.00 84.44 197 ASP A C 1
ATOM 1593 O O . ASP A 1 197 ? 6.778 -4.415 -9.982 1.00 84.44 197 ASP A O 1
ATOM 1597 N N . ILE A 1 198 ? 7.701 -6.462 -10.026 1.00 88.25 198 ILE A N 1
ATOM 1598 C CA . ILE A 1 198 ? 6.898 -6.998 -8.933 1.00 88.25 198 ILE A CA 1
ATOM 1599 C C . ILE A 1 198 ? 7.832 -7.413 -7.804 1.00 88.25 198 ILE A C 1
ATOM 1601 O O . ILE A 1 198 ? 8.625 -8.342 -7.934 1.00 88.25 198 ILE A O 1
ATOM 1605 N N . TYR A 1 199 ? 7.726 -6.736 -6.668 1.00 91.00 199 TYR A N 1
ATOM 1606 C CA . TYR A 1 199 ? 8.280 -7.217 -5.412 1.00 91.00 199 TYR A CA 1
ATOM 1607 C C . TYR A 1 199 ? 7.295 -8.194 -4.779 1.00 91.00 199 TYR A C 1
ATOM 1609 O O . TYR A 1 199 ? 6.105 -7.895 -4.718 1.00 91.00 199 TYR A O 1
ATOM 1617 N N . SER A 1 200 ? 7.780 -9.320 -4.260 1.00 90.44 200 SER A N 1
ATOM 1618 C CA . SER A 1 200 ? 6.991 -10.251 -3.445 1.00 90.44 200 SER A CA 1
ATOM 1619 C C . SER A 1 200 ? 7.582 -10.340 -2.041 1.00 90.44 200 SER A C 1
ATOM 1621 O O . SER A 1 200 ? 8.784 -10.574 -1.896 1.00 90.44 200 SER A O 1
ATOM 1623 N N . SER A 1 201 ? 6.736 -10.199 -1.014 1.00 91.12 201 SER A N 1
ATOM 1624 C CA . SER A 1 201 ? 7.138 -10.357 0.388 1.00 91.12 201 SER A CA 1
ATOM 1625 C C . SER A 1 201 ? 7.672 -11.758 0.685 1.00 91.12 201 SER A C 1
ATOM 1627 O O . SER A 1 201 ? 8.568 -11.902 1.509 1.00 91.12 201 SER A O 1
ATOM 1629 N N . GLU A 1 202 ? 7.177 -12.782 -0.016 1.00 88.94 202 GLU A N 1
ATOM 1630 C CA . GLU A 1 202 ? 7.656 -14.159 0.118 1.00 88.94 202 GLU A CA 1
ATOM 1631 C C . GLU A 1 202 ? 9.101 -14.310 -0.376 1.00 88.94 202 GLU A C 1
ATOM 1633 O O . GLU A 1 202 ? 9.926 -14.953 0.271 1.00 88.94 202 GLU A O 1
ATOM 1638 N N . LYS A 1 203 ? 9.415 -13.719 -1.533 1.00 89.19 203 LYS A N 1
ATOM 1639 C CA . LYS A 1 203 ? 10.730 -13.872 -2.173 1.00 89.19 203 LYS A CA 1
ATOM 1640 C C . LYS A 1 203 ? 11.751 -12.838 -1.705 1.00 89.19 203 LYS A C 1
ATOM 1642 O O . LYS A 1 203 ? 12.945 -13.018 -1.933 1.00 89.19 203 LYS A O 1
ATOM 1647 N N . GLY A 1 204 ? 11.292 -11.731 -1.122 1.00 90.19 204 GLY A N 1
ATOM 1648 C CA . GLY A 1 204 ? 12.142 -10.649 -0.632 1.00 90.19 204 GLY A CA 1
ATOM 1649 C C . GLY A 1 204 ? 12.896 -9.879 -1.723 1.00 90.19 204 GLY A C 1
ATOM 1650 O O . GLY A 1 204 ? 13.835 -9.150 -1.409 1.00 90.19 204 GLY A O 1
ATOM 1651 N N . LYS A 1 205 ? 12.520 -10.026 -3.000 1.00 90.50 205 LYS A N 1
ATOM 1652 C CA . LYS A 1 205 ? 13.213 -9.422 -4.150 1.00 90.50 205 LYS A CA 1
ATOM 1653 C C . LYS A 1 205 ? 12.237 -8.924 -5.212 1.00 90.50 205 LYS A C 1
ATOM 1655 O O . LYS A 1 205 ? 11.100 -9.387 -5.278 1.00 90.50 205 LYS A O 1
ATOM 1660 N N . TRP A 1 206 ? 12.720 -8.004 -6.044 1.00 88.69 206 TRP A N 1
ATOM 1661 C CA . TRP A 1 206 ? 12.045 -7.597 -7.272 1.00 88.69 206 TRP A CA 1
ATOM 1662 C C . TRP A 1 206 ? 12.240 -8.657 -8.350 1.00 88.69 206 TRP A C 1
ATOM 1664 O O . TRP A 1 206 ? 13.353 -9.140 -8.566 1.00 88.69 206 TRP A O 1
ATOM 1674 N N . GLU A 1 207 ? 11.155 -9.000 -9.023 1.00 86.44 207 GLU A N 1
ATOM 1675 C CA . GLU A 1 207 ? 11.160 -9.790 -10.242 1.00 86.44 207 GLU A CA 1
ATOM 1676 C C . GLU A 1 207 ? 10.655 -8.904 -11.377 1.00 86.44 207 GLU A C 1
ATOM 1678 O O . GLU A 1 207 ? 9.597 -8.279 -11.275 1.00 86.44 207 GLU A O 1
ATOM 1683 N N . GLU A 1 208 ? 11.439 -8.824 -12.450 1.00 73.00 208 GLU A N 1
ATOM 1684 C CA . GLU A 1 208 ? 11.012 -8.158 -13.675 1.00 73.00 208 GLU A CA 1
ATOM 1685 C C . GLU A 1 208 ? 9.943 -9.034 -14.331 1.00 73.00 208 GLU A C 1
ATOM 1687 O O . GLU A 1 208 ? 10.251 -10.099 -14.876 1.00 73.00 208 GLU A O 1
ATOM 1692 N N . SER A 1 209 ? 8.682 -8.605 -14.275 1.00 64.88 209 SER A N 1
ATOM 1693 C CA . SER A 1 209 ? 7.627 -9.255 -15.040 1.00 64.88 209 SER A CA 1
ATOM 1694 C C . SER A 1 209 ? 7.526 -8.559 -16.389 1.00 64.88 209 SER A C 1
ATOM 1696 O O . SER A 1 209 ? 6.966 -7.469 -16.531 1.00 64.88 209 SER A O 1
ATOM 1698 N N . LYS A 1 210 ? 8.108 -9.195 -17.410 1.00 56.62 210 LYS A N 1
ATOM 1699 C CA . LYS A 1 210 ? 7.928 -8.797 -18.809 1.00 56.62 210 LYS A CA 1
ATOM 1700 C C . LYS A 1 210 ? 6.547 -9.246 -19.262 1.00 56.62 210 LYS A C 1
ATOM 1702 O O . LYS A 1 210 ? 6.403 -10.221 -19.996 1.00 56.62 210 LYS A O 1
ATOM 1707 N N . ILE A 1 211 ? 5.520 -8.559 -18.787 1.00 58.81 211 ILE A N 1
ATOM 1708 C CA . ILE A 1 211 ? 4.201 -8.663 -19.400 1.00 58.81 211 ILE A CA 1
ATOM 1709 C C . ILE A 1 211 ? 4.359 -8.216 -20.857 1.00 58.81 211 ILE A C 1
ATOM 1711 O O . ILE A 1 211 ? 5.120 -7.277 -21.112 1.00 58.81 211 ILE A O 1
ATOM 1715 N N . PRO A 1 212 ? 3.715 -8.894 -21.824 1.00 52.53 212 PRO A N 1
ATOM 1716 C CA . PRO A 1 212 ? 3.848 -8.535 -23.224 1.00 52.53 212 PRO A CA 1
ATOM 1717 C C . PRO A 1 212 ? 3.522 -7.059 -23.389 1.00 52.53 212 PRO A C 1
ATOM 1719 O O . PRO A 1 212 ? 2.464 -6.621 -22.934 1.00 52.53 212 PRO A O 1
ATOM 1722 N N . ASN A 1 213 ? 4.463 -6.333 -23.997 1.00 54.00 213 ASN A N 1
ATOM 1723 C CA . ASN A 1 213 ? 4.374 -4.927 -24.355 1.00 54.00 213 ASN A CA 1
ATOM 1724 C C . ASN A 1 213 ? 2.913 -4.503 -24.541 1.00 54.00 213 ASN A C 1
ATOM 1726 O O . ASN A 1 213 ? 2.249 -4.959 -25.477 1.00 54.00 213 ASN A O 1
ATOM 1730 N N . LEU A 1 214 ? 2.426 -3.622 -23.668 1.00 58.19 214 LEU A N 1
ATOM 1731 C CA . LEU A 1 214 ? 1.159 -2.923 -23.869 1.00 58.19 214 LEU A CA 1
ATOM 1732 C C . LEU A 1 214 ? 1.348 -1.882 -24.984 1.00 58.19 214 LEU A C 1
ATOM 1734 O O . LEU A 1 214 ? 1.271 -0.685 -24.744 1.00 58.19 214 LEU A O 1
ATOM 1738 N N . LEU A 1 215 ? 1.701 -2.355 -26.187 1.00 49.53 215 LEU A N 1
ATOM 1739 C CA . LEU A 1 215 ? 2.027 -1.538 -27.353 1.00 49.53 215 LEU A CA 1
ATOM 1740 C C . LEU A 1 215 ? 0.863 -0.5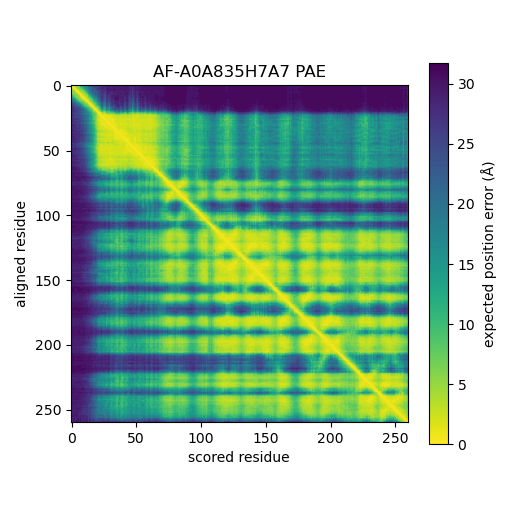92 -27.650 1.00 49.53 215 LEU A C 1
ATOM 1742 O O . LEU A 1 215 ? -0.278 -1.039 -27.784 1.00 49.53 215 LEU A O 1
ATOM 1746 N N . GLY A 1 216 ? 1.175 0.698 -27.780 1.00 53.09 216 GLY A N 1
ATOM 1747 C CA . GLY A 1 216 ? 0.200 1.763 -28.016 1.00 53.09 216 GLY A CA 1
ATOM 1748 C C . GLY A 1 216 ? -0.318 2.445 -26.748 1.00 53.09 216 GLY A C 1
ATOM 1749 O O . GLY A 1 216 ? -1.310 3.169 -26.832 1.00 53.09 216 GLY A O 1
ATOM 1750 N N . PHE A 1 217 ? 0.319 2.210 -25.593 1.00 56.41 217 PHE A N 1
ATOM 1751 C CA . PHE A 1 217 ? -0.010 2.903 -24.352 1.00 56.41 217 PHE A CA 1
ATOM 1752 C C . PHE A 1 217 ? 0.743 4.244 -24.260 1.00 56.41 217 PHE A C 1
ATOM 1754 O O . PHE A 1 217 ? 1.923 4.251 -23.917 1.00 56.41 217 PHE A O 1
ATOM 1761 N N . ASN A 1 218 ? 0.072 5.376 -24.499 1.00 55.56 218 ASN A N 1
ATOM 1762 C CA . ASN A 1 218 ? 0.631 6.727 -24.372 1.00 55.56 218 ASN A CA 1
ATOM 1763 C C . ASN A 1 218 ? 0.873 7.085 -22.890 1.00 55.56 218 ASN A C 1
ATOM 1765 O O . ASN A 1 218 ? -0.022 7.462 -22.123 1.00 55.56 218 ASN A O 1
ATOM 1769 N N . CYS A 1 219 ? 2.136 6.970 -22.487 1.00 52.72 219 CYS A N 1
ATOM 1770 C CA . CYS A 1 219 ? 2.611 6.875 -21.107 1.00 52.72 219 CYS A CA 1
ATOM 1771 C C . CYS A 1 219 ? 2.718 8.205 -20.313 1.00 52.72 219 CYS A C 1
ATOM 1773 O O . CYS A 1 219 ? 3.796 8.579 -19.840 1.00 52.72 219 CYS A O 1
ATOM 1775 N N . ILE A 1 220 ? 1.610 8.915 -20.063 1.00 55.81 220 ILE A N 1
ATOM 1776 C CA . ILE A 1 220 ? 1.597 10.087 -19.149 1.00 55.81 220 ILE A CA 1
ATOM 1777 C C . ILE A 1 220 ? 0.532 9.926 -18.046 1.00 55.81 220 ILE A C 1
ATOM 1779 O O . ILE A 1 220 ? -0.517 9.328 -18.277 1.00 55.81 220 ILE A O 1
ATOM 1783 N N . PRO A 1 221 ? 0.781 10.497 -16.847 1.00 55.22 221 PRO A N 1
ATOM 1784 C CA . PRO A 1 221 ? 0.866 9.743 -15.593 1.00 55.22 221 PRO A CA 1
ATOM 1785 C C . PRO A 1 221 ? -0.282 8.741 -15.428 1.00 55.22 221 PRO A C 1
ATOM 1787 O O . PRO A 1 221 ? -1.444 9.119 -15.272 1.00 55.22 221 PRO A O 1
ATOM 1790 N N . ILE A 1 222 ? 0.093 7.467 -15.389 1.00 63.91 222 ILE A N 1
ATOM 1791 C CA . ILE A 1 222 ? -0.809 6.356 -15.120 1.00 63.91 222 ILE A CA 1
ATOM 1792 C C . ILE A 1 222 ? -1.321 6.487 -13.691 1.00 63.91 222 ILE A C 1
ATOM 1794 O O . ILE A 1 222 ? -0.537 6.471 -12.737 1.00 63.91 222 ILE A O 1
ATOM 1798 N N . ARG A 1 223 ? -2.639 6.585 -13.534 1.00 74.69 223 ARG A N 1
ATOM 1799 C CA . ARG A 1 223 ? -3.263 6.285 -12.247 1.00 74.69 223 ARG A CA 1
ATOM 1800 C C . ARG A 1 223 ? -3.574 4.801 -12.222 1.00 74.69 223 ARG A C 1
ATOM 1802 O O . ARG A 1 223 ? -4.090 4.256 -13.193 1.00 74.69 223 ARG A O 1
ATOM 1809 N N . ALA A 1 224 ? -3.230 4.172 -11.109 1.00 81.25 224 ALA A N 1
ATOM 1810 C CA . ALA A 1 224 ? -3.548 2.785 -10.851 1.00 81.25 224 ALA A CA 1
ATOM 1811 C C . ALA A 1 224 ? -4.479 2.707 -9.648 1.00 81.25 224 ALA A C 1
ATOM 1813 O O . ALA A 1 224 ? -4.266 3.383 -8.641 1.00 81.25 224 ALA A O 1
ATOM 1814 N N . THR A 1 225 ? -5.521 1.895 -9.749 1.00 84.69 225 THR A N 1
ATOM 1815 C CA . THR A 1 225 ? -6.409 1.592 -8.625 1.00 84.69 225 THR A CA 1
ATOM 1816 C C . THR A 1 225 ? -6.564 0.090 -8.515 1.00 84.69 225 THR A C 1
ATOM 1818 O O . THR A 1 225 ? -6.911 -0.573 -9.489 1.00 84.69 225 THR A O 1
ATOM 1821 N N . LEU A 1 226 ? -6.296 -0.448 -7.328 1.00 86.69 226 LEU A N 1
ATOM 1822 C CA . LEU A 1 226 ? -6.581 -1.841 -7.022 1.00 86.69 226 LEU A CA 1
ATOM 1823 C C . LEU A 1 226 ? -8.069 -1.982 -6.697 1.00 86.69 226 LEU A C 1
ATOM 1825 O O . LEU A 1 226 ? -8.584 -1.305 -5.808 1.00 86.69 226 LEU A O 1
ATOM 1829 N N . PHE A 1 227 ? -8.745 -2.878 -7.401 1.00 85.94 227 PHE A N 1
ATOM 1830 C CA . PHE A 1 227 ? -10.125 -3.241 -7.130 1.00 85.94 227 PHE A CA 1
ATOM 1831 C C . PHE A 1 227 ? -10.337 -4.718 -7.457 1.00 85.94 227 PHE A C 1
ATOM 1833 O O . PHE A 1 227 ? -9.972 -5.176 -8.536 1.00 85.94 227 PHE A O 1
ATOM 1840 N N . ASP A 1 228 ? -10.905 -5.463 -6.508 1.00 84.19 228 ASP A N 1
ATOM 1841 C CA . ASP A 1 228 ? -11.243 -6.884 -6.668 1.00 84.19 228 ASP A CA 1
ATOM 1842 C C . ASP A 1 228 ? -10.080 -7.746 -7.207 1.00 84.19 228 ASP A C 1
ATOM 1844 O O . ASP A 1 228 ? -10.184 -8.485 -8.185 1.00 84.19 228 ASP A O 1
ATOM 1848 N N . GLY A 1 229 ? -8.894 -7.566 -6.619 1.00 84.44 229 GLY A N 1
ATOM 1849 C CA . GLY A 1 229 ? -7.681 -8.290 -7.014 1.00 84.44 229 GLY A CA 1
ATOM 1850 C C . GLY A 1 229 ? -7.103 -7.929 -8.387 1.00 84.44 229 GLY A C 1
ATOM 1851 O O . GLY A 1 229 ? -6.115 -8.532 -8.807 1.00 84.44 229 GLY A O 1
ATOM 1852 N N . SER A 1 230 ? -7.681 -6.937 -9.063 1.00 88.38 230 SER A N 1
ATOM 1853 C CA . SER A 1 230 ? -7.226 -6.433 -10.354 1.00 88.38 230 SER A CA 1
ATOM 1854 C C . SER A 1 230 ? -6.789 -4.975 -10.249 1.00 88.38 230 SER A C 1
ATOM 1856 O O . SER A 1 230 ? -7.383 -4.176 -9.527 1.00 88.38 230 SER A O 1
ATOM 1858 N N . ILE A 1 231 ? -5.746 -4.606 -10.983 1.00 87.62 231 ILE A N 1
ATOM 1859 C CA . ILE A 1 231 ? -5.258 -3.231 -11.054 1.00 87.62 231 ILE A CA 1
ATOM 1860 C C . ILE A 1 231 ? -5.802 -2.591 -12.320 1.00 87.62 231 ILE A C 1
ATOM 1862 O O . ILE A 1 231 ? -5.516 -3.042 -13.426 1.00 87.62 231 ILE A O 1
ATOM 1866 N N . TYR A 1 232 ? -6.563 -1.524 -12.137 1.00 87.12 232 TYR A N 1
ATOM 1867 C CA . TYR A 1 232 ? -7.110 -0.703 -13.202 1.00 87.12 232 TYR A CA 1
ATOM 1868 C C . TYR A 1 232 ? -6.142 0.439 -13.476 1.00 87.12 232 TYR A C 1
ATOM 1870 O O . TYR A 1 232 ? -5.859 1.235 -12.581 1.00 87.12 232 TYR A O 1
ATOM 1878 N N . LEU A 1 233 ? -5.637 0.494 -14.701 1.00 82.38 233 LEU A N 1
ATOM 1879 C CA . LEU A 1 233 ? -4.662 1.454 -15.195 1.00 82.38 233 LEU A CA 1
ATOM 1880 C C . LEU A 1 233 ? -5.333 2.311 -16.259 1.00 82.38 233 LEU A C 1
ATOM 1882 O O . LEU A 1 233 ? -5.941 1.780 -17.190 1.00 82.38 233 LEU A O 1
ATOM 1886 N N . TRP A 1 234 ? -5.196 3.625 -16.145 1.00 77.75 234 TRP A N 1
ATOM 1887 C CA . TRP A 1 234 ? -5.639 4.538 -17.192 1.00 77.75 234 TRP A CA 1
ATOM 1888 C C . TRP A 1 234 ? -4.662 5.703 -17.347 1.00 77.75 234 TRP A C 1
ATOM 1890 O O . TRP A 1 234 ? -4.119 6.220 -16.361 1.00 77.75 234 TRP A O 1
ATOM 1900 N N . GLY A 1 235 ? -4.428 6.088 -18.600 1.00 70.62 235 GLY A N 1
ATOM 1901 C CA . GLY A 1 235 ? -3.653 7.264 -18.985 1.00 70.62 235 GLY A CA 1
ATOM 1902 C C . GLY A 1 235 ? -4.546 8.477 -19.259 1.00 70.62 235 GLY A C 1
ATOM 1903 O O . GLY A 1 235 ? -5.767 8.371 -19.341 1.00 70.62 235 GLY A O 1
ATOM 1904 N N . TYR A 1 236 ? -3.936 9.654 -19.407 1.00 62.81 236 TYR A N 1
ATOM 1905 C CA . TYR A 1 236 ? -4.668 10.900 -19.701 1.00 62.81 236 TYR A CA 1
ATOM 1906 C C . TYR A 1 236 ? -5.181 11.000 -21.142 1.00 62.81 236 TYR A C 1
ATOM 1908 O 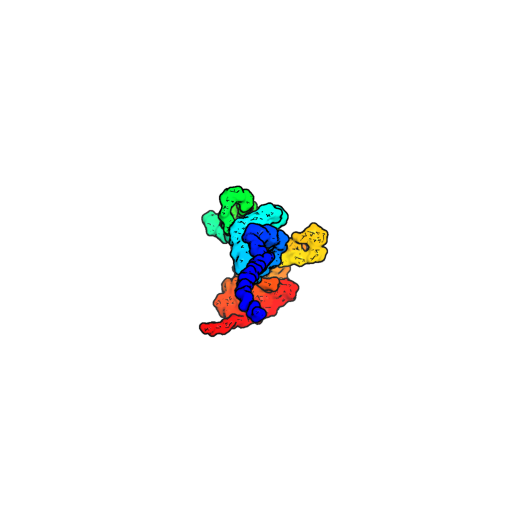O . TYR A 1 236 ? -6.119 11.747 -21.399 1.00 62.81 236 TYR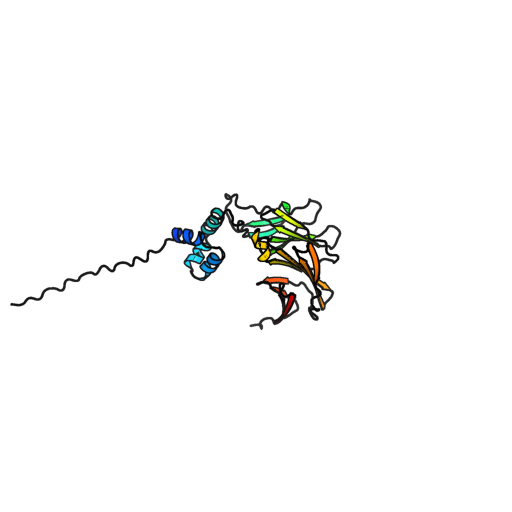 A O 1
ATOM 1916 N N . TRP A 1 237 ? -4.553 10.285 -22.073 1.00 61.94 237 TRP A N 1
ATOM 1917 C CA . TRP A 1 237 ? -4.784 10.426 -23.515 1.00 61.94 237 TRP A CA 1
ATOM 1918 C C . TRP A 1 237 ? -5.447 9.196 -24.133 1.00 61.94 237 TRP A C 1
ATOM 1920 O O . TRP A 1 237 ? -5.494 9.061 -25.353 1.00 61.94 237 TRP A O 1
ATOM 1930 N N . GLU A 1 238 ? -5.949 8.293 -23.294 1.00 64.06 238 GLU A N 1
ATOM 1931 C CA . GLU A 1 238 ? -6.495 7.016 -23.725 1.00 64.06 238 GLU A CA 1
ATOM 1932 C C . GLU A 1 238 ? -7.962 6.885 -23.362 1.00 64.06 238 GLU A C 1
ATOM 1934 O O . GLU A 1 238 ? -8.372 7.118 -22.228 1.00 64.06 238 GLU A O 1
ATOM 1939 N N . TYR A 1 239 ? -8.742 6.414 -24.331 1.00 73.56 239 TYR A N 1
ATOM 1940 C CA . TYR A 1 239 ? -10.132 6.013 -24.126 1.00 73.56 239 TYR A CA 1
ATOM 1941 C C . TYR A 1 239 ? -10.255 4.541 -23.706 1.00 73.56 239 TYR A C 1
ATOM 1943 O O . TYR A 1 239 ? -11.281 3.898 -23.938 1.00 73.56 239 TYR A O 1
ATOM 1951 N N . ILE A 1 240 ? -9.190 3.987 -23.126 1.00 77.94 240 ILE A N 1
ATOM 1952 C CA . ILE A 1 240 ? -9.067 2.580 -22.760 1.00 77.94 240 ILE A CA 1
ATOM 1953 C C . ILE A 1 240 ? -8.599 2.498 -21.308 1.00 77.94 240 ILE A C 1
ATOM 1955 O O . ILE A 1 240 ? -7.691 3.211 -20.890 1.00 77.94 240 ILE A O 1
ATOM 1959 N N . ILE A 1 241 ? -9.222 1.607 -20.540 1.00 82.50 241 ILE A N 1
ATOM 1960 C CA . ILE A 1 241 ? -8.747 1.214 -19.215 1.00 82.50 241 ILE A CA 1
ATOM 1961 C C . ILE A 1 241 ? -8.132 -0.172 -19.347 1.00 82.50 241 ILE A C 1
ATOM 1963 O O . ILE A 1 241 ? -8.782 -1.113 -19.809 1.00 82.50 241 ILE A O 1
ATOM 1967 N N . TYR A 1 242 ? -6.890 -0.311 -18.908 1.00 82.25 242 TYR A N 1
ATOM 1968 C CA . TYR A 1 242 ? -6.219 -1.598 -18.837 1.00 82.25 242 TYR A CA 1
ATOM 1969 C C . TYR A 1 242 ? -6.416 -2.206 -17.460 1.00 82.25 242 TYR A C 1
ATOM 1971 O O . TYR A 1 242 ? -6.420 -1.518 -16.444 1.00 82.25 242 TYR A O 1
ATOM 1979 N N . ILE A 1 243 ? -6.603 -3.514 -17.428 1.00 86.38 243 ILE A N 1
ATOM 1980 C CA . ILE A 1 243 ? -6.869 -4.273 -16.219 1.00 86.38 243 ILE A CA 1
ATOM 1981 C C . ILE A 1 243 ? -5.808 -5.356 -16.133 1.00 86.38 243 ILE A C 1
ATOM 1983 O O . ILE A 1 243 ? -5.770 -6.253 -16.976 1.00 86.38 243 ILE A O 1
ATOM 1987 N N . TYR A 1 244 ? -4.970 -5.265 -15.110 1.00 84.88 244 TYR A N 1
ATOM 1988 C CA . TYR A 1 244 ? -3.975 -6.272 -14.783 1.00 84.88 244 TYR A CA 1
ATOM 1989 C C . TYR A 1 244 ? -4.471 -7.143 -13.626 1.00 84.88 244 TYR A C 1
ATOM 1991 O O . TYR A 1 244 ? -4.639 -6.662 -12.506 1.00 84.88 244 TYR A O 1
ATOM 1999 N N . ASP A 1 245 ? -4.719 -8.423 -13.890 1.00 86.50 245 ASP A N 1
ATOM 2000 C CA . ASP A 1 245 ? -5.059 -9.410 -12.859 1.00 86.50 245 ASP A CA 1
ATOM 2001 C C . ASP A 1 245 ? -3.757 -9.880 -12.195 1.00 86.50 245 ASP A C 1
ATOM 2003 O O . ASP A 1 245 ? -2.948 -10.565 -12.822 1.00 86.50 245 ASP A O 1
ATOM 2007 N N . VAL A 1 246 ? -3.545 -9.504 -10.929 1.00 82.56 246 VAL A N 1
ATOM 2008 C CA . VAL A 1 246 ? -2.286 -9.768 -10.205 1.00 82.56 246 VAL A CA 1
ATOM 2009 C C . VAL A 1 246 ? -2.095 -11.256 -9.903 1.00 82.56 246 VAL A C 1
ATOM 2011 O O . VAL A 1 246 ? -0.963 -11.716 -9.741 1.00 82.56 246 VAL A O 1
ATOM 2014 N N . ARG A 1 247 ? -3.192 -12.017 -9.811 1.00 83.25 247 ARG A N 1
ATOM 2015 C CA . ARG A 1 247 ? -3.159 -13.451 -9.489 1.00 83.25 247 ARG A CA 1
ATOM 2016 C C . ARG A 1 247 ? -2.873 -14.286 -10.728 1.00 83.25 247 ARG A C 1
ATOM 2018 O O . ARG A 1 247 ? -2.139 -15.264 -10.641 1.00 83.25 247 ARG A O 1
ATOM 2025 N N . LYS A 1 248 ? -3.459 -13.904 -11.864 1.00 83.06 248 LYS A N 1
ATOM 2026 C CA . LYS A 1 248 ? -3.260 -14.586 -13.154 1.00 83.06 248 LYS A CA 1
ATOM 2027 C C . LYS A 1 248 ? -2.086 -14.041 -13.959 1.00 83.06 248 LYS A C 1
ATOM 2029 O O . LYS A 1 248 ? -1.743 -14.638 -14.971 1.00 83.06 248 LYS A O 1
ATOM 2034 N N . GLU A 1 249 ? -1.534 -12.903 -13.545 1.00 80.38 249 GLU A N 1
ATOM 2035 C CA . GLU A 1 249 ? -0.478 -12.171 -14.251 1.00 80.38 249 GLU A CA 1
ATOM 2036 C C . GLU A 1 249 ? -0.852 -11.925 -15.723 1.00 80.38 249 GLU A C 1
ATOM 2038 O O . GLU A 1 249 ? -0.088 -12.169 -16.653 1.00 80.38 249 GLU A O 1
ATOM 2043 N N . SER A 1 250 ? -2.087 -11.458 -15.934 1.00 82.25 250 SER A N 1
ATOM 2044 C CA . SER A 1 250 ? -2.683 -11.280 -17.263 1.00 82.25 250 SER A CA 1
ATOM 2045 C C . SER A 1 250 ? -3.239 -9.873 -17.440 1.00 82.25 250 SER A C 1
ATOM 2047 O O . SER A 1 250 ? -3.734 -9.277 -16.481 1.00 82.25 250 SER A O 1
ATOM 2049 N N . VAL A 1 251 ? -3.183 -9.352 -18.668 1.00 80.88 251 VAL A N 1
ATOM 2050 C CA . VAL A 1 251 ? -3.734 -8.037 -19.014 1.00 80.88 251 VAL A CA 1
ATOM 2051 C C . VAL A 1 251 ? -4.927 -8.184 -19.946 1.00 80.88 251 VAL A C 1
ATOM 2053 O O . VAL A 1 251 ? -4.913 -8.980 -20.884 1.00 80.88 251 VAL A O 1
ATOM 2056 N N . ARG A 1 252 ? -5.946 -7.363 -19.712 1.00 84.69 252 ARG A N 1
ATOM 2057 C CA . ARG A 1 252 ? -7.044 -7.109 -20.648 1.00 84.69 252 ARG A CA 1
ATOM 2058 C C . ARG A 1 252 ? -7.330 -5.613 -20.718 1.00 84.69 252 ARG A C 1
ATOM 2060 O O . ARG A 1 252 ? -6.958 -4.877 -19.811 1.00 84.69 252 ARG A O 1
ATOM 2067 N N . SER A 1 253 ? -8.031 -5.172 -21.751 1.00 83.50 253 SER A N 1
ATOM 2068 C CA . SER A 1 253 ? -8.483 -3.790 -21.898 1.00 83.50 253 SER A CA 1
ATOM 2069 C C . SER A 1 253 ? -10.006 -3.713 -21.942 1.00 83.50 253 SER A C 1
ATOM 2071 O O . SER A 1 253 ? -10.681 -4.652 -22.371 1.00 83.50 253 SER A O 1
ATOM 2073 N N . ILE A 1 254 ? -10.556 -2.596 -21.473 1.00 86.00 254 ILE A N 1
ATOM 2074 C CA . ILE A 1 254 ? -11.966 -2.241 -21.641 1.00 86.00 254 ILE A CA 1
ATOM 2075 C C . ILE A 1 254 ? -12.064 -0.823 -22.221 1.00 86.00 254 ILE A C 1
ATOM 2077 O O . ILE A 1 254 ? -11.280 0.045 -21.827 1.00 86.00 254 ILE A O 1
ATOM 2081 N N . PRO A 1 255 ? -12.995 -0.562 -23.154 1.00 82.75 255 PRO A N 1
ATOM 2082 C CA . PRO A 1 255 ? -13.239 0.792 -23.636 1.00 82.75 255 PRO A CA 1
ATOM 2083 C C . PRO A 1 255 ? -13.889 1.640 -22.535 1.00 82.75 255 PRO A C 1
ATOM 2085 O O . PRO A 1 255 ? -14.613 1.114 -21.682 1.00 82.75 255 PRO A O 1
ATOM 2088 N N . LEU A 1 256 ? -13.663 2.955 -22.566 1.00 78.06 256 LEU A N 1
ATOM 2089 C CA . LEU A 1 256 ? -14.434 3.879 -21.739 1.00 78.06 256 LEU A CA 1
ATOM 2090 C C . LEU A 1 256 ? -15.927 3.827 -22.116 1.00 78.06 256 LEU A C 1
ATOM 2092 O O . LEU A 1 256 ? -16.266 3.584 -23.279 1.00 78.06 256 LEU A O 1
ATOM 2096 N N . PRO A 1 257 ? -16.837 4.053 -21.149 1.00 79.06 257 PRO A N 1
ATOM 2097 C CA . PRO A 1 257 ? -18.252 4.225 -21.449 1.00 79.06 257 PRO A CA 1
ATOM 2098 C C . PRO A 1 257 ? -18.458 5.364 -22.464 1.00 79.06 257 PRO A C 1
ATOM 2100 O O . PRO A 1 257 ? -17.712 6.342 -22.414 1.00 79.06 257 PRO A O 1
ATOM 2103 N N . PRO A 1 258 ? -19.461 5.275 -23.355 1.00 76.69 258 PRO A N 1
ATOM 2104 C CA . PRO A 1 258 ? -19.769 6.361 -24.280 1.00 76.69 258 PRO A CA 1
ATOM 2105 C C . PRO A 1 258 ? -20.178 7.626 -23.516 1.00 76.69 258 PRO A C 1
ATOM 2107 O O . PRO A 1 258 ? -20.877 7.535 -22.499 1.00 76.69 258 PRO A O 1
ATOM 2110 N N . ASP A 1 259 ? -19.772 8.791 -24.025 1.00 77.62 259 ASP A N 1
ATOM 2111 C CA . ASP A 1 259 ? -20.239 10.084 -23.522 1.00 77.62 259 ASP A CA 1
ATOM 2112 C C . ASP A 1 259 ? -21.776 10.138 -23.623 1.00 77.62 259 ASP A C 1
ATOM 2114 O O . ASP A 1 259 ? -22.352 9.802 -24.661 1.00 77.62 259 ASP A O 1
ATOM 2118 N N . ARG A 1 260 ? -22.439 10.481 -22.511 1.00 55.09 260 ARG A N 1
ATOM 2119 C CA . ARG A 1 260 ? -23.902 10.620 -22.424 1.00 55.09 260 ARG A CA 1
ATOM 2120 C C . ARG A 1 260 ? -24.379 11.976 -22.913 1.00 55.09 260 ARG A C 1
ATOM 2122 O O . ARG A 1 260 ? -23.711 12.979 -22.584 1.00 55.09 260 ARG A O 1
#

Secondary structure (DSSP, 8-state):
-----------------------HHHHHHHHHTS-HHHHHHHHHH-HHHHHHHHSHHHHHHHHHH-TTSPP---EEEEEETTEEEEEES---TT--S----GGGG---TTSPPEEEEEEETTEEEEEEEPTTSSPEEEEEEETTTTEEEEPPPPSS---SEEEEEEEE-TTTGGG---EEEEEEEEEEETTTEEEEEEEETTTTEEEEE-----TT---SPPEEEEETTEEEEE-TT-SEEEEEETTTTEEEEEEPPPP-

Solvent-accessible surface area (backbone atoms only — not comparable to full-atom values): 16061 Å² total; per-residue (Å²): 134,83,92,82,82,82,86,75,82,78,79,73,78,72,78,77,71,82,76,71,76,74,48,72,68,59,48,47,60,53,54,61,70,46,56,69,72,57,46,60,53,41,42,78,78,31,72,68,46,30,52,50,66,70,32,71,68,45,49,52,49,41,47,67,72,35,77,82,51,76,68,81,84,52,58,47,77,49,78,53,97,83,36,76,42,72,45,65,74,68,93,57,95,84,50,90,78,64,80,72,71,61,65,84,70,60,62,61,97,88,53,51,57,61,42,81,72,40,74,44,96,75,34,34,35,29,37,27,53,42,85,96,53,68,39,59,41,45,33,44,28,31,72,85,79,71,47,73,45,77,52,80,79,67,97,59,68,70,59,84,36,68,46,67,45,69,48,80,49,74,87,63,34,87,81,46,87,62,79,40,40,36,40,41,37,45,41,66,53,71,60,38,38,53,45,38,37,37,31,34,63,89,74,72,44,78,41,82,45,81,58,78,69,48,70,80,42,58,63,43,79,51,50,72,44,81,53,94,72,24,36,39,35,37,37,83,86,49,70,45,38,36,37,37,32,69,86,76,75,44,77,50,75,44,73,58,80,78,90,129

pLDDT: mean 72.4, std 16.17, range [31.53, 92.31]

InterPro domains:
  IPR011043 Galactose oxidase/kelch, beta-propeller [SSF50965] (139-255)
  IPR036047 F-box-like domain superfamily [SSF81383] (24-95)
  IPR050796 SCF complex F-box component [PTHR31672] (19-258)
  IPR056592 F-box protein At3g26010-like, beta-propeller domain [PF24750] (83-257)

Nearest PDB structures (foldseek):
  8gex-assembly4_D  TM=4.842E-01  e=9.228E-03  Bacteroides thetaiotaomicron
  8gex-assembly1_A  TM=4.821E-01  e=1.356E-02  Bacteroides thetaiotaomicron
  8gex-assembly2_B  TM=5.194E-01  e=2.107E-02  Bacteroides thetaiotaomicron
  6n01-assembly1_B  TM=4.917E-01  e=5.992E-02  Citrobacter koseri ATCC BAA-895
  6zrc-assembly2_B  TM=5.248E-01  e=9.385E-01  Homo sapiens

Mean predicted aligned error: 14.09 Å

Organism: NCBI:txid261450

Foldseek 3Di:
DDDDDDDDDDPPPPPPDPPPPQDLVSVLVVLLPDDPVVLVVQLVPDVSSVVSCPDLVSLVSSCVVPVVPLNPQAFDWDADPQDTATDGPRDDPPDPPDPLPPVLVDDDPPFHHKDFDDDDPQKTWIWGQGPPDQWIWIWIARSSVSDIDTADTDPDGDAQDKDKDWDFDPVPPVVHGDIWIKIWDWDDDAQFFIWIWIDTPVVSHIDGDCDPGPGRHGCDRWDWDDDPQWIWTDDPPDQKIWIQRPVVRDIDIDGHDDDD

Radius of gyration: 27.37 Å; Cα contacts (8 Å, |Δi|>4): 400; chains: 1; bounding box: 115×44×54 Å

Sequence (260 aa):
MATMEEEEVVVLHRDTDLTQFICDELTMEILIKLPMEVLIISKCVSKRFRCLISEQTFLSRVVTRNKKLPPLITGFFHYNDRKLNFHTCFPNDDTDALKCDLSFLRCNSNQHPVNVIASESGLLLCAREKKGTNCIHYIVCNPFTKQCLELPQLSWGPSKCAVLFCYDNEERSNKGREIEFKVLYFRCFGDDLLEIDIYSSEKGKWEESKIPNLLGFNCIPIRATLFDGSIYLWGYWEYIIYIYDVRKESVRSIPLPPDR